Protein AF-A0A6N6S629-F1 (afdb_monomer_lite)

Radius of gyration: 24.25 Å; chains: 1; bounding box: 55×35×72 Å

pLDDT: mean 86.4, std 14.35, range [42.16, 98.75]

Structure (mmCIF, N/CA/C/O backbone):
data_AF-A0A6N6S629-F1
#
_entry.id   AF-A0A6N6S629-F1
#
loop_
_atom_site.group_PDB
_atom_site.id
_atom_site.type_symbol
_atom_site.label_atom_id
_atom_site.label_alt_id
_atom_site.label_comp_id
_atom_site.label_asym_id
_atom_site.label_entity_id
_atom_site.label_seq_id
_atom_site.pdbx_PDB_ins_code
_atom_site.Cartn_x
_atom_site.Cartn_y
_atom_site.Cartn_z
_atom_site.occupancy
_atom_site.B_iso_or_equiv
_atom_site.auth_seq_id
_atom_site.auth_comp_id
_atom_site.auth_asym_id
_atom_site.auth_atom_id
_atom_site.pdbx_PDB_model_num
ATOM 1 N N . MET A 1 1 ? -26.859 4.865 39.246 1.00 55.09 1 MET A N 1
ATOM 2 C CA . MET A 1 1 ? -26.631 5.675 38.035 1.00 55.09 1 MET A CA 1
ATOM 3 C C . MET A 1 1 ? -26.761 4.757 36.838 1.00 55.09 1 MET A C 1
ATOM 5 O O . MET A 1 1 ? -26.328 3.612 36.928 1.00 55.09 1 MET A O 1
ATOM 9 N N . GLU A 1 2 ? -27.457 5.198 35.796 1.00 62.69 2 GLU A N 1
ATOM 10 C CA . GLU A 1 2 ? -27.687 4.387 34.601 1.00 62.69 2 GLU A CA 1
ATOM 11 C C . GLU A 1 2 ? -26.368 4.218 33.838 1.00 62.69 2 GLU A C 1
ATOM 13 O O . GLU A 1 2 ? -25.647 5.187 33.614 1.00 62.69 2 GLU A O 1
ATOM 18 N N . ARG A 1 3 ? -26.004 2.971 33.530 1.00 76.62 3 ARG A N 1
ATOM 19 C CA . ARG A 1 3 ? -24.720 2.635 32.907 1.00 76.62 3 ARG A CA 1
ATOM 20 C C . ARG A 1 3 ? -24.871 2.688 31.391 1.00 76.62 3 ARG A C 1
ATOM 22 O O . ARG A 1 3 ? -25.798 2.068 30.869 1.00 76.62 3 ARG A O 1
ATOM 29 N N . ILE A 1 4 ? -23.957 3.368 30.696 1.00 81.06 4 ILE A N 1
ATOM 30 C CA . ILE A 1 4 ? -23.951 3.400 29.225 1.00 81.06 4 ILE A CA 1
ATOM 31 C C . ILE A 1 4 ? -23.753 1.982 28.680 1.00 81.06 4 ILE A C 1
ATOM 33 O O . ILE A 1 4 ? -22.867 1.244 29.123 1.00 81.06 4 ILE A O 1
ATOM 37 N N . ARG A 1 5 ? -24.563 1.613 27.687 1.00 82.62 5 ARG A N 1
ATOM 38 C CA . ARG A 1 5 ? -24.478 0.348 26.954 1.00 82.62 5 ARG A CA 1
ATOM 39 C C . ARG A 1 5 ? -24.106 0.588 25.488 1.00 82.62 5 ARG A C 1
ATOM 41 O O . ARG A 1 5 ? -24.155 1.709 24.987 1.00 82.62 5 ARG A O 1
ATOM 48 N N . GLN A 1 6 ? -23.681 -0.467 24.793 1.00 80.94 6 GLN A N 1
ATOM 49 C CA . GLN A 1 6 ? -23.179 -0.380 23.410 1.00 80.94 6 GLN A CA 1
ATOM 50 C C . GLN A 1 6 ? -24.270 -0.042 22.384 1.00 80.94 6 GLN A C 1
ATOM 52 O O . GLN A 1 6 ? -23.965 0.434 21.283 1.00 80.94 6 GLN A O 1
ATOM 57 N N . GLU A 1 7 ? -25.516 -0.328 22.746 1.00 83.25 7 GLU A N 1
ATOM 58 C CA . GLU A 1 7 ? -26.737 -0.088 21.990 1.00 83.25 7 GLU A CA 1
ATOM 59 C C . GLU A 1 7 ? -27.286 1.335 22.141 1.00 83.25 7 GLU A C 1
ATOM 61 O O . GLU A 1 7 ? -28.003 1.780 21.245 1.00 83.25 7 GLU A O 1
ATOM 66 N N . ASN A 1 8 ? -26.923 2.061 23.210 1.00 85.31 8 ASN A N 1
ATOM 67 C CA . ASN A 1 8 ? -27.345 3.451 23.380 1.00 85.31 8 ASN A CA 1
ATOM 68 C C . ASN A 1 8 ? -26.840 4.293 22.209 1.00 85.31 8 ASN A C 1
ATOM 70 O O . ASN A 1 8 ? -25.704 4.122 21.744 1.00 85.31 8 ASN A O 1
ATOM 74 N N . THR A 1 9 ? -27.683 5.195 21.712 1.00 85.75 9 THR A N 1
ATOM 75 C CA . THR A 1 9 ? -27.299 6.028 20.571 1.00 85.75 9 THR A CA 1
ATOM 76 C C . THR A 1 9 ? -26.445 7.201 21.028 1.00 85.75 9 THR A C 1
ATOM 78 O O . THR A 1 9 ? -26.562 7.686 22.152 1.00 85.75 9 THR A O 1
ATOM 81 N N . VAL A 1 10 ? -25.566 7.688 20.147 1.00 83.31 10 VAL A N 1
ATOM 82 C CA . VAL A 1 10 ? -24.767 8.895 20.436 1.00 83.31 10 VAL A CA 1
ATOM 83 C C . VAL A 1 10 ? -25.683 10.077 20.771 1.00 83.31 10 VAL A C 1
ATOM 85 O O . VAL A 1 10 ? -25.377 10.863 21.665 1.00 83.31 10 VAL A O 1
ATOM 88 N N . LYS A 1 11 ? -26.834 10.163 20.091 1.00 84.19 11 LYS A N 1
ATOM 89 C CA . LYS A 1 11 ? -27.879 11.145 20.376 1.00 84.19 11 LYS A CA 1
ATOM 90 C C . LYS A 1 11 ? -28.401 11.044 21.811 1.00 84.19 11 LYS A C 1
ATOM 92 O O . LYS A 1 11 ? -28.315 12.023 22.545 1.00 84.19 11 LYS A O 1
ATOM 97 N N . GLU A 1 12 ? -28.866 9.863 22.207 1.00 85.38 12 GLU A N 1
ATOM 98 C CA . GLU A 1 12 ? -29.410 9.598 23.543 1.00 85.38 12 GLU A CA 1
ATOM 99 C C . GLU A 1 12 ? -28.389 9.902 24.651 1.00 85.38 12 GLU A C 1
ATOM 101 O O . GLU A 1 12 ? -28.714 10.539 25.650 1.00 85.38 12 GLU A O 1
ATOM 106 N N . ILE A 1 13 ? -27.126 9.507 24.458 1.00 85.06 13 ILE A N 1
ATOM 107 C CA . ILE A 1 13 ? -26.062 9.735 25.445 1.00 85.06 13 ILE A CA 1
ATOM 108 C C . ILE A 1 13 ? -25.798 11.231 25.643 1.00 85.06 13 ILE A C 1
ATOM 110 O O . ILE A 1 13 ? -25.659 11.671 26.780 1.00 85.06 13 ILE A O 1
ATOM 114 N N . ILE A 1 14 ? -25.737 12.023 24.569 1.00 83.38 14 ILE A N 1
ATOM 115 C CA . ILE A 1 14 ? -25.484 13.468 24.683 1.00 83.38 14 ILE A CA 1
ATOM 116 C C . ILE A 1 14 ? -26.704 14.203 25.255 1.00 83.38 14 ILE A C 1
ATOM 118 O O . ILE A 1 14 ? -26.526 15.161 26.007 1.00 83.38 14 ILE A O 1
ATOM 122 N N . GLU A 1 15 ? -27.925 13.778 24.920 1.00 84.75 15 GLU A N 1
ATOM 123 C CA . GLU A 1 15 ? -29.157 14.353 25.480 1.00 84.75 15 GLU A CA 1
ATOM 124 C C . GLU A 1 15 ? -29.267 14.088 26.989 1.00 84.75 15 GLU A C 1
ATOM 126 O O . GLU A 1 15 ? -29.571 15.009 27.748 1.00 84.75 15 GLU A O 1
ATOM 131 N N . ASN A 1 16 ? -28.940 12.871 27.435 1.00 85.25 16 ASN A N 1
ATOM 132 C CA . ASN A 1 16 ? -28.976 12.490 28.850 1.00 85.25 16 ASN A CA 1
ATOM 133 C C . ASN A 1 16 ? -27.762 13.006 29.643 1.00 85.25 16 ASN A C 1
ATOM 135 O O . ASN A 1 16 ? -27.882 13.327 30.825 1.00 85.25 16 ASN A O 1
ATOM 139 N N . PHE A 1 17 ? -26.594 13.111 29.002 1.00 84.62 17 PHE A N 1
ATOM 140 C CA . PHE A 1 17 ? -25.336 13.529 29.625 1.00 84.62 17 PHE A CA 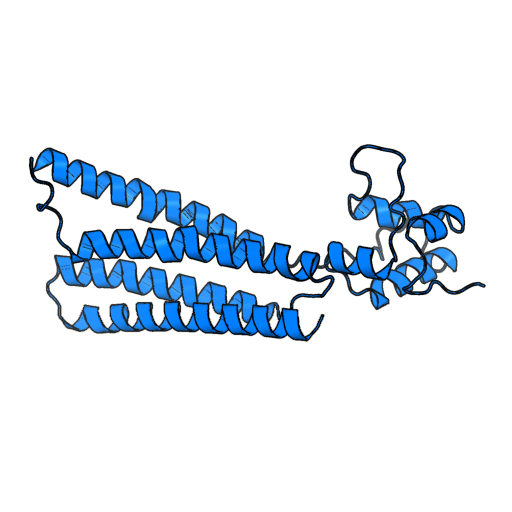1
ATOM 141 C C . PHE A 1 17 ? -24.595 14.562 28.754 1.00 84.62 17 PHE A C 1
ATOM 143 O O . PHE A 1 17 ? -23.618 14.216 28.078 1.00 84.62 17 PHE A O 1
ATOM 150 N N . PRO A 1 18 ? -24.977 15.855 28.804 1.00 82.12 18 PRO A N 1
ATOM 151 C CA . PRO A 1 18 ? -24.406 16.901 27.944 1.00 82.12 18 PRO A CA 1
ATOM 152 C C . PRO A 1 18 ? -22.881 17.059 28.040 1.00 82.12 18 PRO A C 1
ATOM 154 O O . PRO A 1 18 ? -22.239 17.448 27.065 1.00 82.12 18 PRO A O 1
ATOM 157 N N . VAL A 1 19 ? -22.283 16.704 29.185 1.00 79.94 19 VAL A N 1
ATOM 158 C CA . VAL A 1 19 ? -20.824 16.728 29.411 1.00 79.94 19 VAL A CA 1
ATOM 159 C C . VAL A 1 19 ? -20.055 15.823 28.437 1.00 79.94 19 VAL A C 1
ATOM 161 O O . VAL A 1 19 ? -18.908 16.103 28.094 1.00 79.94 19 VAL A O 1
ATOM 164 N N . THR A 1 20 ? -20.695 14.768 27.923 1.00 80.50 20 THR A N 1
ATOM 165 C CA . THR A 1 20 ? -20.075 13.812 26.994 1.00 80.50 20 THR A CA 1
ATOM 166 C C . THR A 1 20 ? -19.866 14.382 25.587 1.00 80.50 20 THR A C 1
ATOM 168 O O . THR A 1 20 ? -19.036 13.862 24.838 1.00 80.50 20 THR A O 1
ATOM 171 N N . ARG A 1 21 ? -20.548 15.483 25.223 1.00 77.94 21 ARG A N 1
ATOM 172 C CA . ARG A 1 21 ? -20.466 16.105 23.886 1.00 77.94 21 ARG A CA 1
ATOM 173 C C . ARG A 1 21 ? -19.026 16.413 23.459 1.00 77.94 21 ARG A C 1
ATOM 175 O O . ARG A 1 21 ? -18.678 16.179 22.306 1.00 77.94 21 ARG A O 1
ATOM 182 N N . ARG A 1 22 ? -18.168 16.866 24.378 1.00 74.00 22 ARG A N 1
ATOM 183 C CA . ARG A 1 22 ? -16.771 17.233 24.077 1.00 74.00 22 ARG A CA 1
ATOM 184 C C . ARG A 1 22 ? -15.924 16.044 23.595 1.00 74.00 22 ARG A C 1
ATOM 186 O O . ARG A 1 22 ? -15.064 16.205 22.726 1.00 74.00 22 ARG A O 1
ATOM 193 N N . ILE A 1 23 ? -16.178 14.839 24.117 1.00 75.12 23 ILE A N 1
ATOM 194 C CA . ILE A 1 23 ? -15.518 13.615 23.631 1.00 75.12 23 ILE A CA 1
ATOM 195 C C . ILE A 1 23 ? -15.870 13.399 22.161 1.00 75.12 23 ILE A C 1
ATOM 197 O O . ILE A 1 23 ? -14.996 13.194 21.326 1.00 75.12 23 ILE A O 1
ATOM 201 N N . PHE A 1 24 ? -17.157 13.490 21.848 1.00 75.81 24 PHE A N 1
ATOM 202 C CA . PHE A 1 24 ? -17.693 13.305 20.509 1.00 75.81 24 PHE A CA 1
ATOM 203 C C . PHE A 1 24 ? -17.178 14.376 19.524 1.00 75.81 24 PHE A C 1
ATOM 205 O O . PHE A 1 24 ? -16.788 14.048 18.405 1.00 75.81 24 PHE A O 1
ATOM 212 N N . GLU A 1 25 ? -17.050 15.635 19.947 1.00 72.94 25 GLU A N 1
ATOM 213 C CA . GLU A 1 25 ? -16.433 16.710 19.149 1.00 72.94 25 GLU A CA 1
ATOM 214 C C . GLU A 1 25 ? -14.963 16.431 18.801 1.00 72.94 25 GLU A C 1
ATOM 216 O O . GLU A 1 25 ? -14.539 16.690 17.673 1.00 72.94 25 GLU A O 1
ATOM 221 N N . THR A 1 26 ? -14.203 15.822 19.718 1.00 68.50 26 THR A N 1
ATOM 222 C CA . THR A 1 26 ? -12.790 15.457 19.488 1.00 68.50 26 THR A CA 1
ATOM 223 C C . THR A 1 26 ? -12.625 14.467 18.329 1.00 68.50 26 THR A C 1
ATOM 225 O O . THR A 1 26 ? -11.597 14.456 17.654 1.00 68.50 26 THR A O 1
ATOM 228 N N . TYR A 1 27 ? -13.650 13.660 18.048 1.00 65.44 27 TYR A N 1
ATOM 229 C CA . TYR A 1 27 ? -13.650 12.707 16.938 1.00 65.44 27 TYR A CA 1
ATOM 230 C C . TYR A 1 27 ? -14.155 13.295 15.609 1.00 65.44 27 TYR A C 1
ATOM 232 O O . TYR A 1 27 ? -14.247 12.562 14.625 1.00 65.44 27 TYR A O 1
ATOM 240 N N . GLY A 1 28 ? -14.462 14.598 15.547 1.00 59.34 28 GLY A N 1
ATOM 241 C CA . GLY A 1 28 ? -14.842 15.282 14.304 1.00 59.34 28 GLY A CA 1
ATOM 242 C C . GLY A 1 28 ? -16.255 14.959 13.805 1.00 59.34 28 GLY A C 1
ATOM 243 O O . GLY A 1 28 ? -16.529 15.072 12.615 1.00 59.34 28 GLY A O 1
ATOM 244 N N . ILE A 1 29 ? -17.153 14.548 14.705 1.00 55.19 29 ILE A N 1
ATOM 245 C CA . ILE A 1 29 ? -18.521 14.090 14.383 1.00 55.19 29 ILE A CA 1
ATOM 246 C C . ILE A 1 29 ? -19.401 15.214 13.853 1.00 55.19 29 ILE A C 1
ATOM 248 O O . ILE A 1 29 ? -20.349 14.976 13.106 1.00 55.19 29 ILE A O 1
ATOM 252 N N . MET A 1 30 ? -19.098 16.455 14.224 1.00 51.78 30 MET A N 1
ATOM 253 C CA . MET A 1 30 ? -19.847 17.604 13.746 1.00 51.78 30 MET A CA 1
ATOM 254 C C . MET A 1 30 ? -19.340 17.986 12.357 1.00 51.78 30 MET A C 1
ATOM 256 O O . MET A 1 30 ? -18.588 18.942 12.185 1.00 51.78 30 MET A O 1
ATOM 260 N N . CYS A 1 31 ? -19.783 17.244 11.342 1.00 46.41 31 CYS A N 1
ATOM 261 C CA . CYS A 1 31 ? -19.758 17.701 9.957 1.00 46.41 31 CYS A CA 1
ATOM 262 C C . CYS A 1 31 ? -20.736 18.883 9.795 1.00 46.41 31 CYS A C 1
ATOM 264 O O . CYS A 1 31 ? -21.799 18.748 9.200 1.00 46.41 31 CYS A O 1
ATOM 266 N N . GLY A 1 32 ? -20.399 20.039 10.373 1.00 42.16 32 GLY A N 1
ATOM 267 C CA . GLY A 1 32 ? -21.010 21.330 10.051 1.00 42.16 32 GLY A CA 1
ATOM 268 C C . GLY A 1 32 ? -22.485 21.533 10.425 1.00 42.16 32 GLY A C 1
ATOM 269 O O . GLY A 1 32 ? -23.116 22.407 9.838 1.00 42.16 32 GLY A O 1
ATOM 270 N N . GLY A 1 33 ? -23.054 20.788 11.381 1.00 51.84 33 GLY A N 1
ATOM 271 C CA . GLY A 1 33 ? -24.436 21.010 11.828 1.00 51.84 33 GLY A CA 1
ATOM 272 C C . GLY A 1 33 ? -24.775 20.383 13.183 1.00 51.84 33 GLY A C 1
ATOM 273 O O . GLY A 1 33 ? -24.136 19.428 13.612 1.00 51.84 33 GLY A O 1
ATOM 274 N N . ASN A 1 34 ? -25.819 20.897 13.844 1.00 58.06 34 ASN A N 1
ATOM 275 C CA . ASN A 1 34 ? -26.347 20.428 15.142 1.00 58.06 34 ASN A CA 1
ATOM 276 C C . ASN A 1 34 ? -27.019 19.034 15.095 1.00 58.06 34 ASN A C 1
ATOM 278 O O . ASN A 1 34 ? -27.757 18.670 16.010 1.00 58.06 34 ASN A O 1
ATOM 282 N N . ILE A 1 35 ? -26.822 18.261 14.025 1.00 62.31 35 ILE A N 1
ATOM 283 C CA . ILE A 1 35 ? -27.476 16.965 13.832 1.00 62.31 35 ILE A CA 1
ATOM 284 C C . ILE A 1 35 ? -26.619 15.892 14.504 1.00 62.31 35 ILE A C 1
ATOM 286 O O . ILE A 1 35 ? -25.553 15.534 14.007 1.00 62.31 35 ILE A O 1
ATOM 290 N N . LEU A 1 36 ? -27.089 15.380 15.641 1.00 67.06 36 LEU A N 1
ATOM 291 C CA . LEU A 1 36 ? -26.451 14.255 16.321 1.00 67.06 36 LEU A CA 1
ATOM 292 C C . LEU A 1 36 ? -26.768 12.938 15.596 1.00 67.06 36 LEU A C 1
ATOM 294 O O . LEU A 1 36 ? -27.931 12.704 15.254 1.00 67.06 36 LEU A O 1
ATOM 298 N N . PRO A 1 37 ? -25.773 12.058 15.382 1.00 71.94 37 PRO A N 1
ATOM 299 C CA . PRO A 1 37 ? -26.009 10.776 14.741 1.00 71.94 37 PRO A CA 1
ATOM 300 C C . PRO A 1 37 ? -26.882 9.878 15.624 1.00 71.94 37 PRO A C 1
ATOM 302 O O . PRO A 1 37 ? -26.509 9.516 16.740 1.00 71.94 37 PRO A O 1
ATOM 305 N N . ASP A 1 38 ? -28.027 9.461 15.086 1.00 80.38 38 ASP A N 1
ATOM 306 C CA . ASP A 1 38 ? -28.905 8.465 15.706 1.00 80.38 38 ASP A CA 1
ATOM 307 C C . ASP A 1 38 ? -28.421 7.045 15.372 1.00 80.38 38 ASP A C 1
ATOM 309 O O . ASP A 1 38 ? -29.042 6.274 14.636 1.00 80.38 38 ASP A O 1
ATOM 313 N N . LYS A 1 39 ? -27.194 6.746 15.806 1.00 81.88 39 LYS A N 1
ATOM 314 C CA . LYS A 1 39 ? -26.532 5.456 15.604 1.00 81.88 39 LYS A CA 1
ATOM 315 C C . LYS A 1 39 ? -26.020 4.915 16.938 1.00 81.88 39 LYS A C 1
ATOM 317 O O . LYS A 1 39 ? -25.611 5.719 17.781 1.00 81.88 39 LYS A O 1
ATOM 322 N N . PRO A 1 40 ? -25.995 3.579 17.118 1.00 85.12 40 PRO A N 1
ATOM 323 C CA . PRO A 1 40 ? -25.445 2.961 18.319 1.00 85.12 40 PRO A CA 1
ATOM 324 C C . PRO A 1 40 ? -24.001 3.391 18.579 1.00 85.12 40 PRO A C 1
ATOM 326 O O . PRO A 1 40 ? -23.204 3.528 17.644 1.00 85.12 40 PRO A O 1
ATOM 329 N N . LEU A 1 41 ? -23.636 3.529 19.851 1.00 83.88 41 LEU A N 1
ATOM 330 C CA . LEU A 1 41 ? -22.285 3.894 20.270 1.00 83.88 41 LEU A CA 1
ATOM 331 C C . LEU A 1 41 ? -21.223 2.910 19.755 1.00 83.88 41 LEU A C 1
ATOM 333 O O . LEU A 1 41 ? -20.116 3.307 19.400 1.00 83.88 41 LEU A O 1
ATOM 337 N N . SER A 1 42 ? -21.562 1.624 19.660 1.00 80.00 42 SER A N 1
ATOM 338 C CA . SER A 1 42 ? -20.685 0.606 19.069 1.00 80.00 42 SER A CA 1
ATOM 339 C C . SER A 1 42 ? -20.370 0.864 17.592 1.00 80.00 42 SER A C 1
ATOM 341 O O . SER A 1 42 ? -19.219 0.714 17.184 1.00 80.00 42 SER A O 1
ATOM 343 N N . PHE A 1 43 ? -21.361 1.288 16.803 1.00 79.31 43 PHE A N 1
ATOM 344 C CA . PHE A 1 43 ? -21.170 1.676 15.402 1.00 79.31 43 PHE A CA 1
ATOM 345 C C . PHE A 1 43 ? -20.261 2.901 15.303 1.00 79.31 43 PHE A C 1
ATOM 347 O O . PHE A 1 43 ? -19.327 2.933 14.503 1.00 79.31 43 PHE A O 1
ATOM 354 N N . PHE A 1 44 ? -20.501 3.884 16.171 1.00 79.56 44 PHE A N 1
ATOM 355 C CA . PHE A 1 44 ? -19.676 5.076 16.273 1.00 79.56 44 PHE A CA 1
ATOM 356 C C . PHE A 1 44 ? -18.208 4.735 16.585 1.00 79.56 44 PHE A C 1
ATOM 358 O O . PHE A 1 44 ? -17.303 5.110 15.839 1.00 79.56 44 PHE A O 1
ATOM 365 N N . ALA A 1 45 ? -17.969 3.954 17.639 1.00 77.75 45 ALA A N 1
ATOM 366 C CA . ALA A 1 45 ? -16.630 3.543 18.047 1.00 77.75 45 ALA A CA 1
ATOM 367 C C . ALA A 1 45 ? -15.885 2.833 16.906 1.00 77.75 45 ALA A C 1
ATOM 369 O O . ALA A 1 45 ? -14.756 3.195 16.581 1.00 77.75 45 ALA A O 1
ATOM 370 N N . LYS A 1 46 ? -16.546 1.888 16.228 1.00 74.75 46 LYS A N 1
ATOM 371 C CA . LYS A 1 46 ? -15.970 1.142 15.101 1.00 74.75 46 LYS A CA 1
ATOM 372 C C . LYS A 1 46 ? -15.664 2.031 13.893 1.00 74.75 46 LYS A C 1
ATOM 374 O O . LYS A 1 46 ? -14.586 1.919 13.315 1.00 74.75 46 LYS A O 1
ATOM 379 N N . MET A 1 47 ? -16.553 2.962 13.536 1.00 72.38 47 MET A N 1
ATOM 380 C CA . MET A 1 47 ? -16.332 3.909 12.431 1.00 72.38 47 MET A CA 1
ATOM 381 C C . MET A 1 47 ? -15.079 4.773 12.646 1.00 72.38 47 MET A C 1
ATOM 383 O O . MET A 1 47 ? -14.355 5.077 11.690 1.00 72.38 47 MET A O 1
ATOM 387 N N . HIS A 1 48 ? -14.805 5.122 13.903 1.00 73.12 48 HIS A N 1
ATOM 388 C CA . HIS A 1 48 ? -13.627 5.883 14.313 1.00 73.12 48 HIS A CA 1
ATOM 389 C C . HIS A 1 48 ? -12.434 5.000 14.725 1.00 73.12 48 HIS A C 1
ATOM 391 O O . HIS A 1 48 ? -11.411 5.530 15.153 1.00 73.12 48 HIS A O 1
ATOM 397 N N . ASN A 1 49 ? -12.530 3.678 14.530 1.00 67.00 49 ASN A N 1
ATOM 398 C CA . ASN A 1 49 ? -11.503 2.684 14.855 1.00 67.00 49 ASN A CA 1
ATOM 399 C C . ASN A 1 49 ? -11.076 2.721 16.339 1.00 67.00 49 ASN A C 1
ATOM 401 O O . ASN A 1 49 ? -9.894 2.706 16.681 1.00 67.00 49 ASN A O 1
ATOM 405 N N . ILE A 1 50 ? -12.059 2.796 17.235 1.00 73.56 50 ILE A N 1
ATOM 406 C CA . ILE A 1 50 ? -11.897 2.826 18.691 1.00 73.56 50 ILE A CA 1
ATOM 407 C C . ILE A 1 50 ? -12.554 1.580 19.278 1.00 73.56 50 ILE A C 1
ATOM 409 O O . ILE A 1 50 ? -13.633 1.169 18.850 1.00 73.56 50 ILE A O 1
ATOM 413 N N . SER A 1 51 ? -11.936 0.996 20.305 1.00 76.81 51 SER A N 1
ATOM 414 C CA . SER A 1 51 ? -12.564 -0.078 21.078 1.00 76.81 51 SER A CA 1
ATOM 415 C C . SER A 1 51 ? -13.868 0.418 21.727 1.00 76.81 51 SER A C 1
ATOM 417 O O . SER A 1 51 ? -13.806 1.333 22.556 1.00 76.81 51 SER A O 1
ATOM 419 N N . PRO A 1 52 ? -15.035 -0.195 21.431 1.00 77.50 52 PRO A N 1
ATOM 420 C CA . PRO A 1 52 ? -16.309 0.204 22.031 1.00 77.50 52 PRO A CA 1
ATOM 421 C C . PRO A 1 52 ? -16.286 0.153 23.561 1.00 77.50 52 PRO A C 1
ATOM 423 O O . PRO A 1 52 ? -16.846 1.018 24.223 1.00 77.50 52 PRO A O 1
ATOM 426 N N . VAL A 1 53 ? -15.590 -0.839 24.125 1.00 81.50 53 VAL A N 1
ATOM 427 C CA . VAL A 1 53 ? -15.462 -1.020 25.578 1.00 81.50 53 VAL A CA 1
ATOM 428 C C . VAL A 1 53 ? -14.697 0.140 26.206 1.00 81.50 53 VAL A C 1
ATOM 430 O O . VAL A 1 53 ? -15.118 0.670 27.229 1.00 81.50 53 VAL A O 1
ATOM 433 N N . LYS A 1 54 ? -13.598 0.562 25.573 1.00 78.50 54 LYS A N 1
ATOM 434 C CA . LYS A 1 54 ? -12.776 1.668 26.069 1.00 78.50 54 LYS A CA 1
ATOM 435 C C . LYS A 1 54 ? -13.519 3.002 25.979 1.00 78.50 54 LYS A C 1
ATOM 437 O O . LYS A 1 54 ? -13.470 3.784 26.916 1.00 78.50 54 LYS A O 1
ATOM 442 N N . LEU A 1 55 ? -14.251 3.227 24.883 1.00 80.38 55 LEU A N 1
ATOM 443 C CA . LEU A 1 55 ? -15.064 4.433 24.725 1.00 80.38 55 LEU A CA 1
ATOM 444 C C . LEU A 1 55 ? -16.157 4.527 25.800 1.00 80.38 55 LEU A C 1
ATOM 446 O O . LEU A 1 55 ? -16.376 5.600 26.351 1.00 80.38 55 LEU A O 1
ATOM 450 N N . ILE A 1 56 ? -16.819 3.411 26.118 1.00 84.69 56 ILE A N 1
ATOM 451 C CA . ILE A 1 56 ? -17.823 3.364 27.191 1.00 84.69 56 ILE A CA 1
ATOM 452 C C . ILE A 1 56 ? -17.192 3.662 28.551 1.00 84.69 56 ILE A C 1
ATOM 454 O O . ILE A 1 56 ? -17.768 4.419 29.325 1.00 84.69 56 ILE A O 1
ATOM 458 N N . ASP A 1 57 ? -16.021 3.092 28.840 1.00 82.25 57 ASP A N 1
ATOM 459 C CA . ASP A 1 57 ? -15.307 3.325 30.100 1.00 82.25 57 ASP A CA 1
ATOM 460 C C . ASP A 1 57 ? -14.924 4.804 30.280 1.00 82.25 57 ASP A C 1
ATOM 462 O O . ASP A 1 57 ? -15.160 5.380 31.341 1.00 82.25 57 ASP A O 1
ATOM 466 N N . ASP A 1 58 ? -14.420 5.450 29.224 1.00 78.50 58 ASP A N 1
ATOM 467 C CA . ASP A 1 58 ? -14.089 6.879 29.243 1.00 78.50 58 ASP A CA 1
ATOM 468 C C . ASP A 1 58 ? -15.337 7.758 29.443 1.00 78.50 58 ASP A C 1
ATOM 470 O O . ASP A 1 58 ? -15.318 8.698 30.240 1.00 78.50 58 ASP A O 1
ATOM 474 N N . LEU A 1 59 ? -16.444 7.439 28.758 1.00 82.19 59 LEU A N 1
ATOM 475 C CA . LEU A 1 59 ? -17.715 8.156 28.917 1.00 82.19 59 LEU A CA 1
ATOM 476 C C . LEU A 1 59 ? -18.283 7.994 30.332 1.00 82.19 59 LEU A C 1
ATOM 478 O O . LEU A 1 59 ? -18.762 8.965 30.915 1.00 82.19 59 LEU A O 1
ATOM 482 N N . GLN A 1 60 ? -18.199 6.791 30.903 1.00 85.62 60 GLN A N 1
ATOM 483 C CA . GLN A 1 60 ? -18.679 6.521 32.256 1.00 85.62 60 GLN A CA 1
ATOM 484 C C . GLN A 1 60 ? -17.855 7.281 33.303 1.00 85.62 60 GLN A C 1
ATOM 486 O O . GLN A 1 60 ? -18.428 7.906 34.188 1.00 85.62 60 GLN A O 1
ATOM 491 N N . LYS A 1 61 ? -16.523 7.315 33.166 1.00 81.69 61 LYS A N 1
ATOM 492 C CA . LYS A 1 61 ? -15.635 8.081 34.061 1.00 81.69 61 LYS A CA 1
ATOM 493 C C . LYS A 1 61 ? -15.934 9.581 34.071 1.00 81.69 61 LYS A C 1
ATOM 495 O O . LYS A 1 61 ? -15.796 10.217 35.115 1.00 81.69 61 LYS A O 1
ATOM 500 N N . LEU A 1 62 ? -16.338 10.137 32.927 1.00 79.56 62 LEU A N 1
ATOM 501 C CA . LEU A 1 62 ? -16.781 11.530 32.824 1.00 79.56 62 LEU A CA 1
ATOM 502 C C . LEU A 1 62 ? -18.125 11.768 33.506 1.00 79.56 62 LEU A C 1
ATOM 504 O O . LEU A 1 62 ? -18.286 12.775 34.188 1.00 79.56 62 LEU A O 1
ATOM 508 N N . ILE A 1 63 ? -19.081 10.852 33.337 1.00 83.00 63 ILE A N 1
ATOM 509 C CA . ILE A 1 63 ? -20.395 10.943 33.990 1.00 83.00 63 ILE A CA 1
ATOM 510 C C . ILE A 1 63 ? -20.257 10.836 35.509 1.00 83.00 63 ILE A C 1
ATOM 512 O O . ILE A 1 63 ? -20.891 11.595 36.238 1.00 83.00 63 ILE A O 1
ATOM 516 N N . ASP A 1 64 ? -19.393 9.941 35.980 1.00 82.75 64 ASP A N 1
ATOM 517 C CA . ASP A 1 64 ? -19.160 9.704 37.404 1.00 82.75 64 ASP A CA 1
ATOM 518 C C . ASP A 1 64 ? -18.327 10.827 38.066 1.00 82.75 64 ASP A C 1
ATOM 520 O O . ASP A 1 64 ? -18.066 10.775 39.267 1.00 82.75 64 ASP A O 1
ATOM 524 N N . GLY A 1 65 ? -17.890 11.842 37.304 1.00 73.62 65 GLY A N 1
ATOM 525 C CA . GLY A 1 65 ? -17.106 12.978 37.807 1.00 73.62 65 GLY A CA 1
ATOM 526 C C . GLY A 1 65 ? -15.693 12.609 38.274 1.00 73.62 65 GLY A C 1
ATOM 527 O O . GLY A 1 65 ? -15.043 13.394 38.960 1.00 73.62 65 GLY A O 1
ATOM 528 N N . VAL A 1 66 ? -15.212 11.413 37.915 1.00 68.94 66 VAL A N 1
ATOM 529 C CA . VAL A 1 66 ? -13.877 10.899 38.274 1.00 68.94 66 VAL A CA 1
ATOM 530 C C . VAL A 1 66 ? -12.780 11.627 37.492 1.00 68.94 66 VAL A C 1
ATOM 532 O O . VAL A 1 66 ? -11.638 11.714 37.941 1.00 68.94 66 VAL A O 1
ATOM 535 N N . VAL A 1 67 ? -13.127 12.156 36.319 1.00 66.56 67 VAL A N 1
ATOM 536 C CA . VAL A 1 67 ? -12.245 12.931 35.445 1.00 66.56 67 VAL A CA 1
ATOM 537 C C . VAL A 1 67 ? -12.844 14.320 35.278 1.00 66.56 67 VAL A C 1
ATOM 539 O O . VAL A 1 67 ? -13.999 14.458 34.877 1.00 66.56 67 VAL A O 1
ATOM 542 N N . ASP A 1 68 ? -12.059 15.352 35.585 1.00 62.09 68 ASP A N 1
ATOM 543 C CA . ASP A 1 68 ? -12.508 16.733 35.451 1.00 62.09 68 ASP A CA 1
ATOM 544 C C . ASP A 1 68 ? -12.690 17.083 33.967 1.00 62.09 68 ASP A C 1
ATOM 546 O O . ASP A 1 68 ? -11.822 16.801 33.135 1.00 62.09 68 ASP A O 1
ATOM 550 N N . SER A 1 69 ? -13.801 17.745 33.649 1.00 56.69 69 SER A N 1
ATOM 551 C CA . SER A 1 69 ? -14.164 18.255 32.321 1.00 56.69 69 SER A CA 1
ATOM 552 C C . SER A 1 69 ? -13.096 19.141 31.659 1.00 56.69 69 SER A C 1
ATOM 554 O O . SER A 1 69 ? -13.129 19.318 30.440 1.00 56.69 69 SER A O 1
ATOM 556 N N . ASN A 1 70 ? -12.147 19.674 32.439 1.00 55.75 70 ASN A N 1
ATOM 557 C CA . ASN A 1 70 ? -11.011 20.481 31.976 1.00 55.75 70 ASN A CA 1
ATOM 558 C C . ASN A 1 70 ? -9.686 19.715 31.853 1.00 55.75 70 ASN A C 1
ATOM 560 O O . ASN A 1 70 ? -8.712 20.271 31.351 1.00 55.75 70 ASN A O 1
ATOM 564 N N . SER A 1 71 ? -9.621 18.464 32.307 1.00 55.41 71 SER A N 1
ATOM 565 C CA . SER A 1 71 ? -8.393 17.679 32.240 1.00 55.41 71 SER A CA 1
ATOM 566 C C . SER A 1 71 ? -8.233 17.045 30.854 1.00 55.41 71 SER A C 1
ATOM 568 O O . SER A 1 71 ? -9.008 16.182 30.448 1.00 55.41 71 SER A O 1
ATOM 570 N N . ASP A 1 72 ? -7.178 17.427 30.129 1.00 52.25 72 ASP A N 1
ATOM 571 C CA . ASP A 1 72 ? -6.760 16.827 28.845 1.00 52.25 72 ASP A CA 1
ATOM 572 C C . ASP A 1 72 ? -6.329 15.340 28.968 1.00 52.25 72 ASP A C 1
ATOM 574 O O . ASP A 1 72 ? -5.719 14.770 28.063 1.00 52.25 72 ASP A O 1
ATOM 578 N N . VAL A 1 73 ? -6.590 14.696 30.111 1.00 47.22 73 VAL A N 1
ATOM 579 C CA . VAL A 1 73 ? -5.821 13.543 30.600 1.00 47.22 73 VAL A CA 1
ATOM 580 C C . VAL A 1 73 ? -6.418 12.183 30.224 1.00 47.22 73 VAL A C 1
ATOM 582 O O . VAL A 1 73 ? -5.710 11.185 30.305 1.00 47.22 73 VAL A O 1
ATOM 585 N N . ALA A 1 74 ? -7.657 12.079 29.742 1.00 48.28 74 ALA A N 1
ATOM 586 C CA . ALA A 1 74 ? -8.231 10.750 29.476 1.00 48.28 74 ALA A CA 1
ATOM 587 C C . ALA A 1 74 ? -9.162 10.667 28.264 1.00 48.28 74 ALA A C 1
ATOM 589 O O . ALA A 1 74 ? -10.022 9.795 28.207 1.00 48.28 74 ALA A O 1
ATOM 590 N N . ILE A 1 75 ? -8.997 11.533 27.264 1.00 53.53 75 ILE A N 1
ATOM 591 C CA . ILE A 1 75 ? -9.678 11.301 25.989 1.00 53.53 75 ILE A CA 1
ATOM 592 C C . ILE A 1 75 ? -8.887 10.207 25.280 1.00 53.53 75 ILE A C 1
ATOM 594 O O . ILE A 1 75 ? -7.730 10.432 24.911 1.00 53.53 75 ILE A O 1
ATOM 598 N N . THR A 1 76 ? -9.466 9.013 25.104 1.00 49.81 76 THR A N 1
ATOM 599 C CA . THR A 1 76 ? -8.912 8.029 24.171 1.00 49.81 76 THR A CA 1
ATOM 600 C C . THR A 1 76 ? -8.698 8.728 22.837 1.00 49.81 76 THR A C 1
ATOM 602 O O . THR A 1 76 ? -9.634 8.960 22.081 1.00 49.81 76 THR A O 1
ATOM 605 N N . LYS A 1 77 ? -7.448 9.095 22.531 1.00 48.41 77 LYS A N 1
ATOM 606 C CA . LYS A 1 77 ? -7.111 9.475 21.167 1.00 48.41 77 LYS A CA 1
ATOM 607 C C . LYS A 1 77 ? -7.531 8.294 20.305 1.00 48.41 77 LYS A C 1
ATOM 609 O O . LYS A 1 77 ? -7.246 7.153 20.699 1.00 48.41 77 LYS A O 1
ATOM 614 N N . PRO A 1 78 ? -8.239 8.537 19.192 1.00 50.56 78 PRO A N 1
ATOM 615 C CA . PRO A 1 78 ? -8.588 7.449 18.307 1.00 50.56 78 PRO A CA 1
ATOM 616 C C . PRO A 1 78 ? -7.303 6.672 18.029 1.00 50.56 78 PRO A C 1
ATOM 618 O O . PRO A 1 78 ? -6.247 7.279 17.821 1.00 50.56 78 PRO A O 1
ATOM 621 N N . GLN A 1 79 ? -7.359 5.340 18.087 1.00 51.28 79 GLN A N 1
ATOM 622 C CA . GLN A 1 79 ? -6.309 4.539 17.471 1.00 51.28 79 GLN A CA 1
ATOM 623 C C . GLN A 1 79 ? -6.484 4.731 15.966 1.00 51.28 79 GLN A C 1
ATOM 625 O O . GLN A 1 79 ? -6.986 3.877 15.236 1.00 51.28 79 GLN A O 1
ATOM 630 N N . THR A 1 80 ? -6.103 5.915 15.491 1.00 51.97 80 THR A N 1
ATOM 631 C CA . THR A 1 80 ? -5.833 6.168 14.096 1.00 51.97 80 THR A CA 1
ATOM 632 C C . THR A 1 80 ? -4.576 5.385 13.795 1.00 51.97 80 THR A C 1
ATOM 634 O O . THR A 1 80 ? -3.451 5.875 13.775 1.00 51.97 80 THR A O 1
ATOM 637 N N . GLU A 1 81 ? -4.756 4.090 13.603 1.00 57.00 81 GLU A N 1
ATOM 638 C CA . GLU A 1 81 ? -3.772 3.296 12.920 1.00 57.00 81 GLU A CA 1
ATOM 639 C C . GLU A 1 81 ? -3.769 3.807 11.481 1.00 57.00 81 GLU A C 1
ATOM 641 O O . GLU A 1 81 ? -4.501 3.341 10.610 1.00 57.00 81 GLU A O 1
ATOM 646 N N . HIS A 1 82 ? -2.959 4.841 11.248 1.00 72.31 82 HIS A N 1
ATOM 647 C CA . HIS A 1 82 ? -2.743 5.507 9.967 1.00 72.31 82 HIS A CA 1
ATOM 648 C C . HIS A 1 82 ? -1.999 4.594 8.975 1.00 72.31 82 HIS A C 1
ATOM 650 O O . HIS A 1 82 ? -1.268 5.072 8.110 1.00 72.31 82 HIS A O 1
ATOM 656 N N . VAL A 1 83 ? -2.177 3.271 9.082 1.00 86.19 83 VAL A N 1
ATOM 657 C CA . VAL A 1 83 ? -1.598 2.267 8.189 1.00 86.19 83 VAL A CA 1
ATOM 658 C C . VAL A 1 83 ? -1.896 2.661 6.752 1.00 86.19 83 VAL A C 1
ATOM 660 O O . VAL A 1 83 ? -0.979 2.766 5.947 1.00 86.19 83 VAL A O 1
ATOM 663 N N . TYR A 1 84 ? -3.160 2.976 6.449 1.00 89.62 84 TYR A N 1
ATOM 664 C CA . TYR A 1 84 ? -3.579 3.366 5.105 1.00 89.62 84 TYR A CA 1
ATOM 665 C C . TYR A 1 84 ? -2.816 4.582 4.562 1.00 89.62 84 TYR A C 1
ATOM 667 O O . TYR A 1 84 ? -2.522 4.626 3.370 1.00 89.62 84 TYR A O 1
ATOM 675 N N . GLU A 1 85 ? -2.455 5.550 5.412 1.00 91.69 85 GLU A N 1
ATOM 676 C CA . GLU A 1 85 ? -1.716 6.732 4.969 1.00 91.69 85 GLU A CA 1
ATOM 677 C C . GLU A 1 85 ? -0.322 6.367 4.496 1.00 91.69 85 GLU A C 1
ATOM 679 O O . GLU A 1 85 ? 0.142 6.935 3.514 1.00 91.69 85 GLU A O 1
ATOM 684 N N . MET A 1 86 ? 0.339 5.428 5.176 1.00 94.12 86 MET A N 1
ATOM 685 C CA . MET A 1 86 ? 1.654 4.947 4.768 1.00 94.12 86 MET A CA 1
ATOM 686 C C . MET A 1 86 ? 1.576 4.335 3.364 1.00 94.12 86 MET A C 1
ATOM 688 O O . MET A 1 86 ? 2.346 4.714 2.487 1.00 94.12 86 MET A O 1
ATOM 692 N N . PHE A 1 87 ? 0.579 3.483 3.114 1.00 97.25 87 PHE A N 1
ATOM 693 C CA . PHE A 1 87 ? 0.322 2.914 1.789 1.00 97.25 87 PHE A CA 1
ATOM 694 C C . PHE A 1 87 ? 0.059 3.990 0.729 1.00 97.25 87 PHE A C 1
ATOM 696 O O . PHE A 1 87 ? 0.715 3.997 -0.308 1.00 97.25 87 PHE A O 1
ATOM 703 N N . VAL A 1 88 ? -0.866 4.920 0.987 1.00 97.06 88 VAL A N 1
ATOM 704 C CA . VAL A 1 88 ? -1.271 5.946 0.011 1.00 97.06 88 VAL A CA 1
ATOM 705 C C . VAL A 1 88 ? -0.145 6.946 -0.258 1.00 97.06 88 VAL A C 1
ATOM 707 O O . VAL A 1 88 ? 0.138 7.250 -1.414 1.00 97.06 88 VAL A O 1
ATOM 710 N N . LYS A 1 89 ? 0.543 7.434 0.782 1.00 97.50 89 LYS A N 1
ATOM 711 C CA . LYS A 1 89 ? 1.680 8.357 0.634 1.00 97.50 89 LYS A CA 1
ATOM 712 C C . LYS A 1 89 ? 2.804 7.696 -0.158 1.00 97.50 89 LYS A C 1
ATOM 714 O O . LYS A 1 89 ? 3.331 8.308 -1.082 1.00 97.50 89 LYS A O 1
ATOM 719 N N . THR A 1 90 ? 3.138 6.440 0.142 1.00 98.00 90 THR A N 1
ATOM 720 C CA . THR A 1 90 ? 4.158 5.715 -0.622 1.00 98.00 90 THR A CA 1
ATOM 721 C C . THR A 1 90 ? 3.706 5.413 -2.050 1.00 98.00 90 THR A C 1
ATOM 723 O O . THR A 1 90 ? 4.520 5.544 -2.959 1.00 98.00 90 THR A O 1
ATOM 726 N N . ALA A 1 91 ? 2.422 5.126 -2.284 1.00 98.44 91 ALA A N 1
ATOM 727 C CA . ALA A 1 91 ? 1.878 4.979 -3.633 1.00 98.44 91 ALA A CA 1
ATOM 728 C C . ALA A 1 91 ? 2.034 6.259 -4.465 1.00 98.44 91 ALA A C 1
ATOM 730 O O . ALA A 1 91 ? 2.430 6.198 -5.627 1.00 98.44 91 ALA A O 1
ATOM 731 N N . ILE A 1 92 ? 1.784 7.424 -3.858 1.00 98.38 92 ILE A N 1
ATOM 732 C CA . ILE A 1 92 ? 1.994 8.732 -4.495 1.00 98.38 92 ILE A CA 1
ATOM 733 C C . ILE A 1 92 ? 3.486 8.970 -4.778 1.00 98.38 92 ILE A C 1
ATOM 735 O O . ILE A 1 92 ? 3.856 9.444 -5.849 1.00 98.38 92 ILE A O 1
ATOM 739 N N . LEU A 1 93 ? 4.371 8.616 -3.846 1.00 98.44 93 LEU A N 1
ATOM 740 C CA . LEU A 1 93 ? 5.812 8.743 -4.075 1.00 98.44 93 LEU A CA 1
ATOM 741 C C . LEU A 1 93 ? 6.283 7.853 -5.232 1.00 98.44 93 LEU A C 1
ATOM 743 O O . LEU A 1 93 ? 7.040 8.315 -6.088 1.00 98.44 93 LEU A O 1
ATOM 747 N N . ILE A 1 94 ? 5.825 6.601 -5.296 1.00 98.31 94 ILE A N 1
ATOM 748 C CA . ILE A 1 94 ? 6.205 5.665 -6.360 1.00 98.31 94 ILE A CA 1
ATOM 749 C C . ILE A 1 94 ? 5.613 6.094 -7.707 1.00 98.31 94 ILE A C 1
ATOM 751 O O . ILE A 1 94 ? 6.354 6.150 -8.690 1.00 98.31 94 ILE A O 1
ATOM 755 N N . VAL A 1 95 ? 4.330 6.480 -7.762 1.00 98.38 95 VAL A N 1
ATOM 756 C CA . VAL A 1 95 ? 3.709 6.922 -9.022 1.00 98.38 95 VAL A CA 1
ATOM 757 C C . VAL A 1 95 ? 4.392 8.159 -9.581 1.00 98.38 95 VAL A C 1
ATOM 759 O O . VAL A 1 95 ? 4.562 8.242 -10.785 1.00 98.38 95 VAL A O 1
ATOM 762 N N . LEU A 1 96 ? 4.837 9.107 -8.755 1.00 98.31 96 LEU A N 1
ATOM 763 C CA . LEU A 1 96 ? 5.525 10.298 -9.260 1.00 98.31 96 LEU A CA 1
ATOM 764 C C . LEU A 1 96 ? 6.974 10.004 -9.679 1.00 98.31 96 LEU A C 1
ATOM 766 O O . LEU A 1 96 ? 7.467 10.608 -10.630 1.00 98.31 96 LEU A O 1
ATOM 770 N N . SER A 1 97 ? 7.643 9.063 -9.007 1.00 97.81 97 SER A N 1
ATOM 771 C CA . SER A 1 97 ? 9.039 8.697 -9.272 1.00 97.81 97 SER A CA 1
ATOM 772 C C . SER A 1 97 ? 9.172 7.608 -10.346 1.00 97.81 97 SER A C 1
ATOM 774 O O . SER A 1 97 ? 9.206 7.899 -11.542 1.00 97.81 97 SER A O 1
ATOM 776 N N . THR A 1 98 ? 9.261 6.339 -9.953 1.00 96.69 98 THR A N 1
ATOM 777 C CA . THR A 1 98 ? 9.486 5.212 -10.871 1.00 96.69 98 THR A CA 1
ATOM 778 C C . THR A 1 98 ? 8.262 4.873 -11.727 1.00 96.69 98 THR A C 1
ATOM 780 O O . THR A 1 98 ? 8.375 4.110 -12.687 1.00 96.69 98 THR A O 1
ATOM 783 N N . GLY A 1 99 ? 7.105 5.459 -11.422 1.00 95.62 99 GLY A N 1
ATOM 784 C CA . GLY A 1 99 ? 5.960 5.523 -12.317 1.00 95.62 99 GLY A CA 1
ATOM 785 C C . GLY A 1 99 ? 6.170 6.564 -13.421 1.00 95.62 99 GLY A C 1
ATOM 786 O O . GLY A 1 99 ? 6.707 6.263 -14.482 1.00 95.62 99 GLY A O 1
ATOM 787 N N . CYS A 1 100 ? 5.732 7.795 -13.188 1.00 97.25 100 CYS A N 1
ATOM 788 C CA . CYS A 1 100 ? 5.651 8.870 -14.168 1.00 97.25 100 CYS A CA 1
ATOM 789 C C . CYS A 1 100 ? 7.016 9.343 -14.660 1.00 97.25 100 CYS A C 1
ATOM 791 O O . CYS A 1 100 ? 7.212 9.401 -15.868 1.00 97.25 100 CYS A O 1
ATOM 793 N N . LEU A 1 101 ? 7.964 9.674 -13.775 1.00 97.94 101 LEU A N 1
ATOM 794 C CA . LEU A 1 101 ? 9.257 10.213 -14.211 1.00 97.94 101 LEU A CA 1
ATOM 795 C C . LEU A 1 101 ? 10.066 9.168 -14.988 1.00 97.94 101 LEU A C 1
ATOM 797 O O . LEU A 1 101 ? 10.567 9.450 -16.077 1.00 97.94 101 LEU A O 1
ATOM 801 N N . TYR A 1 102 ? 10.153 7.945 -14.463 1.00 97.50 102 TYR A N 1
ATOM 802 C CA . TYR A 1 102 ? 10.844 6.863 -15.162 1.00 97.50 102 TYR A CA 1
ATOM 803 C C . TYR A 1 102 ? 10.128 6.497 -16.472 1.00 97.50 102 TYR A C 1
ATOM 805 O O . TYR A 1 102 ? 10.772 6.456 -17.520 1.00 97.50 102 TYR A O 1
ATOM 813 N N . GLY A 1 103 ? 8.800 6.348 -16.463 1.00 97.44 103 GLY A N 1
ATOM 814 C CA . GLY A 1 103 ? 8.007 6.083 -17.668 1.00 97.44 103 GLY A CA 1
ATOM 815 C C . GLY A 1 103 ? 8.143 7.174 -18.734 1.00 97.44 103 GLY A C 1
ATOM 816 O O . GLY A 1 103 ? 8.358 6.873 -19.907 1.00 97.44 103 GLY A O 1
ATOM 817 N N . ALA A 1 104 ? 8.116 8.447 -18.334 1.00 98.25 104 ALA A N 1
ATOM 818 C CA . ALA A 1 104 ? 8.344 9.574 -19.233 1.00 98.25 104 ALA A CA 1
ATOM 819 C C . ALA A 1 104 ? 9.751 9.543 -19.842 1.00 98.25 104 ALA A C 1
ATOM 821 O O . ALA A 1 104 ? 9.901 9.842 -21.024 1.00 98.25 104 ALA A O 1
ATOM 822 N N . SER A 1 105 ? 10.774 9.135 -19.082 1.00 97.81 105 SER A N 1
ATOM 823 C CA . SER A 1 105 ? 12.130 8.992 -19.625 1.00 97.81 105 SER A CA 1
ATOM 824 C C . SER A 1 105 ? 12.234 7.864 -20.660 1.00 97.81 105 SER A C 1
ATOM 826 O O . SER A 1 105 ? 12.881 8.045 -21.691 1.00 97.81 105 SER A O 1
ATOM 828 N N . LEU A 1 106 ? 11.530 6.742 -20.452 1.00 97.44 106 LEU A N 1
ATOM 829 C CA . LEU A 1 106 ? 11.423 5.670 -21.446 1.00 97.44 106 LEU A CA 1
ATOM 830 C C . LEU A 1 106 ? 10.711 6.155 -22.718 1.00 97.44 106 LEU A C 1
ATOM 832 O O . LEU A 1 106 ? 11.195 5.904 -23.820 1.00 97.44 106 LEU A O 1
ATOM 836 N N . LEU A 1 107 ? 9.610 6.901 -22.585 1.00 97.44 107 LEU A N 1
ATOM 837 C CA . LEU A 1 107 ? 8.893 7.486 -23.726 1.00 97.44 107 LEU A CA 1
ATOM 838 C C . LEU A 1 107 ? 9.743 8.515 -24.482 1.00 97.44 107 LEU A C 1
ATOM 840 O O . LEU A 1 107 ? 9.789 8.495 -25.711 1.00 97.44 107 LEU A O 1
ATOM 844 N N . ALA A 1 108 ? 10.458 9.384 -23.767 1.00 98.19 108 ALA A N 1
ATOM 845 C CA . ALA A 1 108 ? 11.373 10.348 -24.369 1.00 98.19 108 ALA A CA 1
ATOM 846 C C . ALA A 1 108 ? 12.495 9.643 -25.144 1.00 98.19 108 ALA A C 1
ATOM 848 O O . ALA A 1 108 ? 12.846 10.063 -26.247 1.00 98.19 108 ALA A O 1
ATOM 849 N N . TYR A 1 109 ? 13.015 8.533 -24.610 1.00 97.75 109 TYR A N 1
ATOM 850 C CA . TYR A 1 109 ? 13.986 7.702 -25.315 1.00 97.75 109 TYR A CA 1
ATOM 851 C C . TYR A 1 109 ? 13.396 7.077 -26.586 1.00 97.75 109 TYR A C 1
ATOM 853 O O . TYR A 1 109 ? 14.029 7.139 -27.639 1.00 97.75 109 TYR A O 1
ATOM 861 N N . MET A 1 110 ? 12.169 6.546 -26.529 1.00 98.19 110 MET A N 1
ATOM 862 C CA . MET A 1 110 ? 11.475 6.030 -27.718 1.00 98.19 110 MET A CA 1
ATOM 863 C C . MET A 1 110 ? 11.311 7.094 -28.803 1.00 98.19 110 MET A C 1
ATOM 865 O O . MET A 1 110 ? 11.585 6.823 -29.975 1.00 98.19 110 MET A O 1
ATOM 869 N N . ALA A 1 111 ? 10.914 8.307 -28.410 1.00 98.00 111 ALA A N 1
ATOM 870 C CA . ALA A 1 111 ? 10.775 9.441 -29.315 1.00 98.00 111 ALA A CA 1
ATOM 871 C C . ALA A 1 111 ? 12.124 9.827 -29.9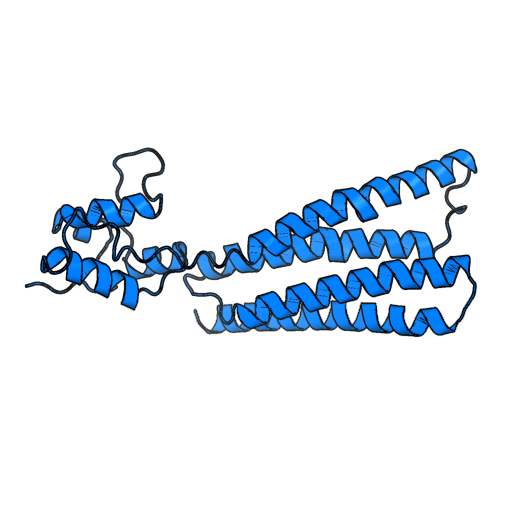40 1.00 98.00 111 ALA A C 1
ATOM 873 O O . ALA A 1 111 ? 12.228 9.943 -31.158 1.00 98.00 111 ALA A O 1
ATOM 874 N N . TYR A 1 112 ? 13.181 9.934 -29.129 1.00 98.19 112 TYR A N 1
ATOM 875 C CA . TYR A 1 112 ? 14.534 10.229 -29.607 1.00 98.19 112 TYR A CA 1
ATOM 876 C C . TYR A 1 112 ? 15.039 9.189 -30.620 1.00 98.19 112 TYR A C 1
ATOM 878 O O . TYR A 1 112 ? 15.659 9.532 -31.626 1.00 98.19 112 TYR A O 1
ATOM 886 N N . ARG A 1 113 ? 14.743 7.906 -30.388 1.00 97.75 113 ARG A N 1
ATOM 887 C CA . ARG A 1 113 ? 15.116 6.802 -31.285 1.00 97.75 113 ARG A CA 1
ATOM 888 C C . ARG A 1 113 ? 14.165 6.619 -32.470 1.00 97.75 113 ARG A C 1
ATOM 890 O O . ARG A 1 113 ? 14.433 5.744 -33.290 1.00 97.75 113 ARG A O 1
ATOM 897 N N . ASN A 1 114 ? 13.084 7.400 -32.561 1.00 97.12 114 ASN A N 1
ATOM 898 C CA . ASN A 1 114 ? 12.008 7.248 -33.547 1.00 97.12 114 ASN A CA 1
ATOM 899 C C . ASN A 1 114 ? 11.496 5.798 -33.658 1.00 97.12 114 ASN A C 1
ATOM 901 O O . ASN A 1 114 ? 11.233 5.291 -34.747 1.00 97.12 114 ASN A O 1
ATOM 905 N N . SER A 1 115 ? 11.399 5.093 -32.526 1.00 96.56 115 SER A N 1
ATOM 906 C CA . SER A 1 115 ? 10.985 3.690 -32.503 1.00 96.56 115 SER A CA 1
ATOM 907 C C . SER A 1 115 ? 10.353 3.310 -31.170 1.00 96.56 115 SER A C 1
ATOM 909 O O . SER A 1 115 ? 10.982 3.402 -30.112 1.00 96.56 115 SER A O 1
ATOM 911 N N . MET A 1 116 ? 9.126 2.790 -31.243 1.00 92.00 116 MET A N 1
ATOM 912 C CA . MET A 1 116 ? 8.370 2.282 -30.092 1.00 92.00 116 MET A CA 1
ATOM 913 C C . MET A 1 116 ? 8.973 1.005 -29.492 1.00 92.00 116 MET A C 1
ATOM 915 O O . MET A 1 116 ? 8.673 0.659 -28.357 1.00 92.00 116 MET A O 1
ATOM 919 N N . THR A 1 117 ? 9.837 0.301 -30.227 1.00 94.94 117 THR A N 1
ATOM 920 C CA . THR A 1 117 ? 10.476 -0.948 -29.779 1.00 94.94 117 THR A CA 1
ATOM 921 C C . THR A 1 117 ? 11.919 -0.737 -29.321 1.00 94.94 117 THR A C 1
ATOM 923 O O . THR A 1 117 ? 12.650 -1.700 -29.111 1.00 94.94 117 THR A O 1
ATOM 926 N N . SER A 1 118 ? 12.364 0.518 -29.210 1.00 95.25 118 SER A N 1
ATOM 927 C CA . SER A 1 118 ? 13.741 0.850 -28.823 1.00 95.25 118 SER A CA 1
ATOM 928 C C . SER A 1 118 ? 14.032 0.626 -27.336 1.00 95.25 118 SER A C 1
ATOM 930 O O . SER A 1 118 ? 15.188 0.437 -26.964 1.00 95.25 118 SER A O 1
ATOM 932 N N . VAL A 1 119 ? 13.002 0.618 -26.486 1.00 96.19 119 VAL A N 1
ATOM 933 C CA . VAL A 1 119 ? 13.117 0.266 -25.066 1.00 96.19 119 VAL A CA 1
ATOM 934 C C . VAL A 1 119 ? 12.977 -1.242 -24.917 1.00 96.19 119 VAL A C 1
ATOM 936 O O . VAL A 1 119 ? 12.079 -1.856 -25.492 1.00 96.19 119 VAL A O 1
ATOM 939 N N . SER A 1 120 ? 13.857 -1.845 -24.121 1.00 95.31 120 SER A N 1
ATOM 940 C CA . SER A 1 120 ? 13.804 -3.281 -23.878 1.00 95.31 120 SER A CA 1
ATOM 941 C C . SER A 1 120 ? 12.566 -3.675 -23.074 1.00 95.31 120 SER A C 1
ATOM 943 O O . SER A 1 120 ? 12.092 -2.937 -22.206 1.00 95.31 120 SER A O 1
ATOM 945 N N . TRP A 1 121 ? 12.087 -4.896 -23.311 1.00 94.94 121 TRP A N 1
ATOM 946 C CA . TRP A 1 121 ? 10.967 -5.460 -22.560 1.00 94.94 121 TRP A CA 1
ATOM 947 C C . TRP A 1 121 ? 11.211 -5.460 -21.045 1.00 94.94 121 TRP A C 1
ATOM 949 O O . TRP A 1 121 ? 10.292 -5.205 -20.280 1.00 94.94 121 TRP A O 1
ATOM 959 N N . ILE A 1 122 ? 12.456 -5.686 -20.610 1.00 95.00 122 ILE A N 1
ATOM 960 C CA . ILE A 1 122 ? 12.821 -5.713 -19.185 1.00 95.00 122 ILE A CA 1
ATOM 961 C C . ILE A 1 122 ? 12.586 -4.344 -18.538 1.00 95.00 122 ILE A C 1
ATOM 963 O O . ILE A 1 122 ? 12.023 -4.278 -17.450 1.00 95.00 122 ILE A O 1
ATOM 967 N N . LEU A 1 123 ? 12.986 -3.250 -19.193 1.00 96.25 123 LEU A N 1
ATOM 968 C CA . LEU A 1 123 ? 12.790 -1.902 -18.649 1.00 96.25 123 LEU A CA 1
ATOM 969 C C . LEU A 1 123 ? 11.316 -1.478 -18.692 1.00 96.25 123 LEU A C 1
ATOM 971 O O . LEU A 1 123 ? 10.829 -0.862 -17.745 1.00 96.25 123 LEU A O 1
ATOM 975 N N . LEU A 1 124 ? 10.592 -1.854 -19.752 1.00 96.25 124 LEU A N 1
ATOM 976 C CA . LEU A 1 124 ? 9.152 -1.607 -19.854 1.00 96.25 124 LEU A CA 1
ATOM 977 C C . LEU A 1 124 ? 8.373 -2.351 -18.759 1.00 96.25 124 LEU A C 1
ATOM 979 O O . LEU A 1 124 ? 7.527 -1.760 -18.094 1.00 96.25 124 LEU A O 1
ATOM 983 N N . GLU A 1 125 ? 8.687 -3.626 -18.536 1.00 95.88 125 GLU A N 1
ATOM 984 C CA . GLU A 1 125 ? 8.086 -4.433 -17.472 1.00 95.88 125 GLU A CA 1
ATOM 985 C C . GLU A 1 125 ? 8.472 -3.904 -16.088 1.00 95.88 125 GLU A C 1
ATOM 987 O O . GLU A 1 125 ? 7.616 -3.829 -15.217 1.00 95.88 125 GLU A O 1
ATOM 992 N N . THR A 1 126 ? 9.706 -3.427 -15.909 1.00 96.81 126 THR A N 1
ATOM 993 C CA . THR A 1 126 ? 10.151 -2.794 -14.659 1.00 96.81 126 THR A CA 1
ATOM 994 C C . THR A 1 126 ? 9.357 -1.523 -14.335 1.00 96.81 126 THR A C 1
ATOM 996 O O . THR A 1 126 ? 9.004 -1.298 -13.180 1.00 96.81 126 THR A O 1
ATOM 999 N N . HIS A 1 127 ? 9.037 -0.704 -15.340 1.00 97.75 127 HIS A N 1
ATOM 1000 C CA . HIS A 1 127 ? 8.114 0.425 -15.182 1.00 97.75 127 HIS A CA 1
ATOM 1001 C C . HIS A 1 127 ? 6.675 -0.037 -14.887 1.00 97.75 127 HIS A C 1
ATOM 1003 O O . HIS A 1 127 ? 5.988 0.539 -14.045 1.00 97.75 127 HIS A O 1
ATOM 1009 N N . GLY A 1 128 ? 6.208 -1.083 -15.573 1.00 97.62 128 GLY A N 1
ATOM 1010 C CA . GLY A 1 128 ? 4.885 -1.659 -15.336 1.00 97.62 128 GLY A CA 1
ATOM 1011 C C . GLY A 1 128 ? 4.725 -2.188 -13.908 1.00 97.62 128 GLY A C 1
ATOM 1012 O O . GLY A 1 128 ? 3.715 -1.916 -13.266 1.00 97.62 128 GLY A O 1
ATOM 1013 N N . ASP A 1 129 ? 5.741 -2.875 -13.385 1.00 97.62 129 ASP A N 1
ATOM 1014 C CA . ASP A 1 129 ? 5.807 -3.412 -12.020 1.00 97.62 129 ASP A CA 1
ATOM 1015 C C . ASP A 1 129 ? 5.603 -2.305 -10.974 1.00 97.62 129 ASP A C 1
ATOM 1017 O O . ASP A 1 129 ? 4.751 -2.425 -10.090 1.00 97.62 129 ASP A O 1
ATOM 1021 N N . THR A 1 130 ? 6.297 -1.170 -11.121 1.00 97.12 130 THR A N 1
ATOM 1022 C CA . THR A 1 130 ? 6.174 -0.038 -10.190 1.00 97.12 130 THR A CA 1
ATOM 1023 C C . THR A 1 130 ? 4.829 0.677 -10.295 1.00 97.12 130 THR A C 1
ATOM 1025 O O . THR A 1 130 ? 4.313 1.130 -9.275 1.00 97.12 130 THR A O 1
ATOM 1028 N N . GLN A 1 131 ? 4.213 0.742 -11.479 1.00 97.69 131 GLN A N 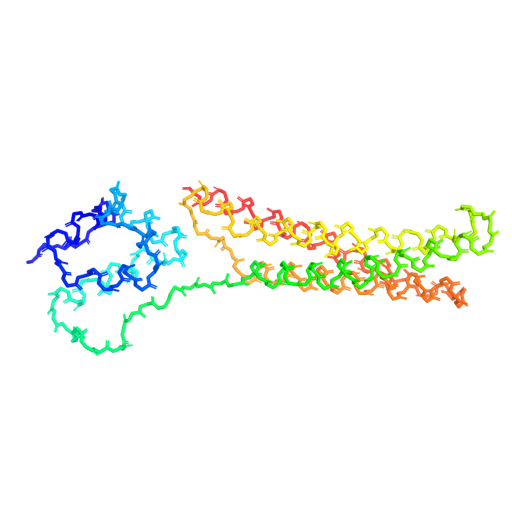1
ATOM 1029 C CA . GLN A 1 131 ? 2.856 1.277 -11.641 1.00 97.69 131 GLN A CA 1
ATOM 1030 C C . GLN A 1 131 ? 1.795 0.346 -11.039 1.00 97.69 131 GLN A C 1
ATOM 1032 O O . GLN A 1 131 ? 0.927 0.781 -10.282 1.00 97.69 131 GLN A O 1
ATOM 1037 N N . VAL A 1 132 ? 1.865 -0.950 -11.338 1.00 98.00 132 VAL A N 1
ATOM 1038 C CA . VAL A 1 132 ? 0.855 -1.917 -10.897 1.00 98.00 132 VAL A CA 1
ATOM 1039 C C . VAL A 1 132 ? 0.963 -2.167 -9.402 1.00 98.00 132 VAL A C 1
ATOM 1041 O O . VAL A 1 132 ? -0.017 -1.978 -8.690 1.00 98.00 132 VAL A O 1
ATOM 1044 N N . TYR A 1 133 ? 2.127 -2.565 -8.896 1.00 98.19 133 TYR A N 1
ATOM 1045 C CA . TYR A 1 133 ? 2.274 -2.919 -7.485 1.00 98.19 133 TYR A CA 1
ATOM 1046 C C . TYR A 1 133 ? 2.541 -1.698 -6.610 1.00 98.19 133 TYR A C 1
ATOM 1048 O O . TYR A 1 133 ? 1.996 -1.590 -5.512 1.00 98.19 133 TYR A O 1
ATOM 1056 N N . GLY A 1 134 ? 3.347 -0.760 -7.107 1.00 97.44 134 GLY A N 1
ATOM 1057 C CA . GLY A 1 134 ? 3.773 0.409 -6.350 1.00 97.44 134 GLY A CA 1
ATOM 1058 C C . GLY A 1 134 ? 2.791 1.572 -6.344 1.00 97.44 134 GLY A C 1
ATOM 1059 O O . GLY A 1 134 ? 2.719 2.261 -5.336 1.00 97.44 134 GLY A O 1
ATOM 1060 N N . TRP A 1 135 ? 1.993 1.780 -7.392 1.00 98.12 135 TRP A N 1
ATOM 1061 C CA . TRP A 1 135 ? 0.921 2.778 -7.366 1.00 98.12 135 TRP A CA 1
ATOM 1062 C C . TRP A 1 135 ? -0.434 2.135 -7.086 1.00 98.12 135 TRP A C 1
ATOM 1064 O O . TRP A 1 135 ? -0.956 2.270 -5.978 1.00 98.12 135 TRP A O 1
ATOM 1074 N N . VAL A 1 136 ? -0.995 1.416 -8.062 1.00 98.31 136 VAL A N 1
ATOM 1075 C CA . VAL A 1 136 ? -2.369 0.895 -7.981 1.00 98.31 136 VAL A CA 1
ATOM 1076 C C . VAL A 1 136 ? -2.518 -0.078 -6.809 1.00 98.31 136 VAL A C 1
ATOM 1078 O O . VAL A 1 136 ? -3.443 0.051 -6.011 1.00 98.31 136 VAL A O 1
ATOM 1081 N N . GLY A 1 137 ? -1.579 -1.011 -6.663 1.00 98.31 137 GLY A N 1
ATOM 1082 C CA . GLY A 1 137 ? -1.573 -2.039 -5.628 1.00 98.31 137 GLY A CA 1
ATOM 1083 C C . GLY A 1 137 ? -1.516 -1.447 -4.225 1.00 98.31 137 GLY A C 1
ATOM 1084 O O . GLY A 1 137 ? -2.424 -1.685 -3.428 1.00 98.31 137 GLY A O 1
ATOM 1085 N N . LEU A 1 138 ? -0.504 -0.623 -3.930 1.00 98.44 138 LEU A N 1
ATOM 1086 C CA . LEU A 1 138 ? -0.409 0.060 -2.635 1.00 98.44 138 LEU A CA 1
ATOM 1087 C C . LEU A 1 138 ? -1.635 0.936 -2.351 1.00 98.44 138 LEU A C 1
ATOM 1089 O O . LEU A 1 138 ? -2.138 0.917 -1.228 1.00 98.44 138 LEU A O 1
ATOM 1093 N N . PHE A 1 139 ? -2.153 1.661 -3.347 1.00 98.12 139 PHE A N 1
ATOM 1094 C CA . PHE A 1 139 ? -3.336 2.502 -3.167 1.00 98.12 139 PHE A CA 1
ATOM 1095 C C . PHE A 1 139 ? -4.573 1.670 -2.800 1.00 98.12 139 PHE A C 1
ATOM 1097 O O . PHE A 1 139 ? -5.244 1.970 -1.811 1.00 98.12 139 PHE A O 1
ATOM 1104 N N . ILE A 1 140 ? -4.840 0.585 -3.536 1.00 98.25 140 ILE A N 1
ATOM 1105 C CA . ILE A 1 140 ? -5.949 -0.338 -3.255 1.00 98.25 140 ILE A CA 1
ATOM 1106 C C . ILE A 1 140 ? -5.791 -0.961 -1.870 1.00 98.25 140 ILE A C 1
ATOM 1108 O O . ILE A 1 140 ? -6.750 -0.958 -1.099 1.00 98.25 140 ILE A O 1
ATOM 1112 N N . MET A 1 141 ? -4.604 -1.470 -1.532 1.00 98.00 141 MET A N 1
ATOM 1113 C CA . MET A 1 141 ? -4.349 -2.091 -0.230 1.00 98.00 141 MET A CA 1
ATOM 1114 C C . MET A 1 141 ? -4.594 -1.103 0.916 1.00 98.00 141 MET A C 1
ATOM 1116 O O . MET A 1 141 ? -5.319 -1.420 1.860 1.00 98.00 141 MET A O 1
ATOM 1120 N N . GLY A 1 142 ? -4.052 0.114 0.808 1.00 95.69 142 GLY A N 1
ATOM 1121 C CA . GLY A 1 142 ? -4.223 1.169 1.803 1.00 95.69 142 GLY A CA 1
ATOM 1122 C C . GLY A 1 142 ? -5.687 1.540 2.011 1.00 95.69 142 GLY A C 1
ATOM 1123 O O . GLY A 1 142 ? -6.200 1.441 3.126 1.00 95.69 142 GLY A O 1
ATOM 1124 N N . ILE A 1 143 ? -6.387 1.910 0.935 1.00 94.81 143 ILE A N 1
ATOM 1125 C CA . ILE A 1 143 ? -7.804 2.283 1.016 1.00 94.81 143 ILE A CA 1
ATOM 1126 C C . ILE A 1 143 ? -8.661 1.114 1.506 1.00 94.81 143 ILE A C 1
ATOM 1128 O O . ILE A 1 143 ? -9.576 1.334 2.293 1.00 94.81 143 ILE A O 1
ATOM 1132 N N . SER A 1 144 ? -8.345 -0.125 1.129 1.00 95.50 144 SER A N 1
ATOM 1133 C CA . SER A 1 144 ? -9.070 -1.308 1.604 1.00 95.50 144 SER A CA 1
ATOM 1134 C C . SER A 1 144 ? -8.944 -1.491 3.116 1.00 95.50 144 SER A C 1
ATOM 1136 O O . SER A 1 144 ? -9.954 -1.711 3.781 1.00 95.50 144 SER A O 1
ATOM 1138 N N . TYR A 1 145 ? -7.739 -1.329 3.678 1.00 93.06 145 TYR A N 1
ATOM 1139 C CA . TYR A 1 145 ? -7.535 -1.375 5.131 1.00 93.06 145 TYR A CA 1
ATOM 1140 C C . TYR A 1 145 ? -8.272 -0.260 5.881 1.00 93.06 145 TYR A C 1
ATOM 1142 O O . TYR A 1 145 ? -8.625 -0.443 7.042 1.00 93.06 145 TYR A O 1
ATOM 1150 N N . PHE A 1 146 ? -8.529 0.876 5.233 1.00 89.25 146 PHE A N 1
ATOM 1151 C CA . PHE A 1 146 ? -9.287 1.979 5.821 1.00 89.25 146 PHE A CA 1
ATOM 1152 C C . PHE A 1 146 ? -10.806 1.815 5.684 1.00 89.25 146 PHE A C 1
ATOM 1154 O O . PHE A 1 146 ? -11.546 2.044 6.641 1.00 89.25 146 PHE A O 1
ATOM 1161 N N . ALA A 1 147 ? -11.282 1.477 4.488 1.00 88.75 147 ALA A N 1
ATOM 1162 C CA . ALA A 1 147 ? -12.688 1.583 4.119 1.00 88.75 147 ALA A CA 1
ATOM 1163 C C . ALA A 1 147 ? -13.477 0.303 4.416 1.00 88.75 147 ALA A C 1
ATOM 1165 O O . ALA A 1 147 ? -14.595 0.383 4.924 1.00 88.75 147 ALA A O 1
ATOM 1166 N N . LEU A 1 148 ? -12.910 -0.877 4.139 1.00 91.56 148 LEU A N 1
ATOM 1167 C CA . LEU A 1 148 ? -13.643 -2.141 4.266 1.00 91.56 148 LEU A CA 1
ATOM 1168 C C . LEU A 1 148 ? -14.057 -2.467 5.709 1.00 91.56 148 LEU A C 1
ATOM 1170 O O . LEU A 1 148 ? -15.234 -2.778 5.899 1.00 91.56 148 LEU A O 1
ATOM 1174 N N . PRO A 1 149 ? -13.194 -2.327 6.741 1.00 87.25 149 PRO A N 1
ATOM 1175 C CA . PRO A 1 149 ? -13.620 -2.566 8.122 1.00 87.25 149 PRO A CA 1
ATOM 1176 C C . PRO A 1 149 ? -14.801 -1.671 8.527 1.00 87.25 149 PRO A C 1
ATOM 1178 O O . PRO A 1 149 ? -15.731 -2.123 9.190 1.00 87.25 149 PRO A O 1
ATOM 1181 N N . LYS A 1 150 ? -14.824 -0.420 8.048 1.00 83.00 150 LYS A N 1
ATOM 1182 C CA . LYS A 1 150 ? -15.909 0.535 8.319 1.00 83.00 150 LYS A CA 1
ATOM 1183 C C . LYS A 1 150 ? -17.212 0.135 7.640 1.00 83.00 150 LYS A C 1
ATOM 1185 O O . LYS A 1 150 ? -18.257 0.175 8.282 1.00 83.00 150 LYS A O 1
ATOM 1190 N N . PHE A 1 151 ? -17.156 -0.274 6.372 1.00 85.12 151 PHE A N 1
ATOM 1191 C CA . PHE A 1 151 ? -18.340 -0.761 5.659 1.00 85.12 151 PHE A CA 1
ATOM 1192 C C . PHE A 1 151 ? -18.915 -2.028 6.292 1.00 85.12 151 PHE A C 1
ATOM 1194 O O . PHE A 1 151 ? -20.131 -2.181 6.351 1.00 85.12 151 PHE A O 1
ATOM 1201 N N . TRP A 1 152 ? -18.054 -2.903 6.809 1.00 86.50 152 TRP A N 1
ATOM 1202 C CA . TRP A 1 152 ? -18.465 -4.122 7.505 1.00 86.50 152 TRP A CA 1
ATOM 1203 C C . TRP A 1 152 ? -18.757 -3.913 8.990 1.00 86.50 152 TRP A C 1
ATOM 1205 O O . TRP A 1 152 ? -19.067 -4.876 9.682 1.00 86.50 152 TRP A O 1
ATOM 1215 N N . ASN A 1 153 ? -18.681 -2.675 9.490 1.00 80.62 153 ASN A N 1
ATOM 1216 C CA . ASN A 1 153 ? -18.886 -2.357 10.900 1.00 80.62 153 ASN A CA 1
ATOM 1217 C C . ASN A 1 153 ? -18.075 -3.289 11.826 1.00 80.62 153 ASN A C 1
ATOM 1219 O O . ASN A 1 153 ? -18.597 -3.868 12.785 1.00 80.62 153 ASN A O 1
ATOM 1223 N N . THR A 1 154 ? -16.788 -3.449 11.527 1.00 82.31 154 THR A N 1
ATOM 1224 C CA . THR A 1 154 ? -15.843 -4.271 12.286 1.00 82.31 154 THR A CA 1
ATOM 1225 C C . THR A 1 154 ? -14.491 -3.568 12.412 1.00 82.31 154 THR A C 1
ATOM 1227 O O . THR A 1 154 ? -14.224 -2.567 11.747 1.00 82.31 154 THR A O 1
ATOM 1230 N N . MET A 1 155 ? -13.638 -4.078 13.294 1.00 83.75 155 MET A N 1
ATOM 1231 C CA . MET A 1 155 ? -12.264 -3.600 13.449 1.00 83.75 155 MET A CA 1
ATOM 1232 C C . MET A 1 155 ? -11.348 -4.379 12.508 1.00 83.75 155 MET A C 1
ATOM 1234 O O . MET A 1 155 ? -11.590 -5.555 12.237 1.00 83.75 155 MET A O 1
ATOM 1238 N N . LEU A 1 156 ? -10.275 -3.747 12.030 1.00 87.12 156 LEU A N 1
ATOM 1239 C CA . LEU A 1 156 ? -9.277 -4.451 11.227 1.00 87.12 156 LEU A CA 1
ATOM 1240 C C . LEU A 1 156 ? -8.696 -5.624 12.030 1.00 87.12 156 LEU A C 1
ATOM 1242 O O . LEU A 1 156 ? -8.269 -5.452 13.169 1.00 87.12 156 LEU A O 1
ATOM 1246 N N . TYR A 1 157 ? -8.645 -6.812 11.422 1.00 90.06 157 TYR A N 1
ATOM 1247 C CA . TYR A 1 157 ? -8.246 -8.034 12.123 1.00 90.06 157 TYR A CA 1
ATOM 1248 C C . TYR A 1 157 ? -6.848 -7.949 12.755 1.00 90.06 157 TYR A C 1
ATOM 1250 O O . TYR A 1 157 ? -6.639 -8.404 13.878 1.00 90.06 157 TYR A O 1
ATOM 1258 N N . SER A 1 158 ? -5.864 -7.415 12.024 1.00 90.44 158 SER A N 1
ATOM 1259 C CA . SER A 1 158 ? -4.501 -7.295 12.541 1.00 90.44 158 SER A CA 1
ATOM 1260 C C . SER A 1 158 ? -3.682 -6.234 11.817 1.00 90.44 158 SER A C 1
ATOM 1262 O O . SER A 1 158 ? -3.188 -6.428 10.704 1.00 90.44 158 SER A O 1
ATOM 1264 N N . THR A 1 159 ? -3.449 -5.135 12.514 1.00 90.44 159 THR A N 1
ATOM 1265 C CA . THR A 1 159 ? -2.622 -4.014 12.060 1.00 90.44 159 THR A CA 1
ATOM 1266 C C . THR A 1 159 ? -1.141 -4.365 11.921 1.00 90.44 159 THR A C 1
ATOM 1268 O O . THR A 1 159 ? -0.54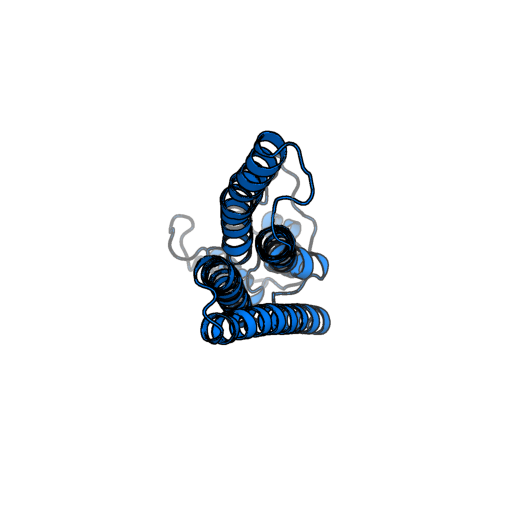0 -3.996 10.910 1.00 90.44 159 THR A O 1
ATOM 1271 N N . PRO A 1 160 ? -0.525 -5.157 12.824 1.00 92.62 160 PRO A N 1
ATOM 1272 C CA . PRO A 1 160 ? 0.836 -5.640 12.605 1.00 92.62 160 PRO A CA 1
ATOM 1273 C C . PRO A 1 160 ? 0.995 -6.450 11.311 1.00 92.62 160 PRO A C 1
ATOM 1275 O O . PRO A 1 160 ? 2.016 -6.324 10.635 1.00 92.62 160 PRO A O 1
ATOM 1278 N N . LEU A 1 161 ? 0.004 -7.268 10.933 1.00 95.31 161 LEU A N 1
ATOM 1279 C CA . LEU A 1 161 ? 0.042 -7.996 9.658 1.00 95.31 161 LEU A CA 1
ATOM 1280 C C . LEU A 1 161 ? -0.135 -7.058 8.458 1.00 95.31 161 LEU A C 1
ATOM 1282 O O . LEU A 1 161 ? 0.537 -7.248 7.444 1.00 95.31 161 LEU A O 1
ATOM 1286 N N . ALA A 1 162 ? -0.957 -6.013 8.587 1.00 95.31 162 ALA A N 1
ATOM 1287 C CA . ALA A 1 162 ? -1.076 -4.980 7.565 1.00 95.31 162 ALA A CA 1
ATOM 1288 C C . ALA A 1 162 ? 0.268 -4.263 7.323 1.00 95.31 162 ALA A C 1
ATOM 1290 O O . ALA A 1 162 ? 0.711 -4.170 6.176 1.00 95.31 162 ALA A O 1
ATOM 1291 N N . TYR A 1 163 ? 0.994 -3.873 8.378 1.00 95.81 163 TYR A N 1
ATOM 1292 C CA . TYR A 1 163 ? 2.356 -3.331 8.248 1.00 95.81 163 TYR A CA 1
ATOM 1293 C C . TYR A 1 163 ? 3.339 -4.330 7.630 1.00 95.81 163 TYR A C 1
ATOM 1295 O O . TYR A 1 163 ? 4.145 -3.957 6.783 1.00 95.81 163 TYR A O 1
ATOM 1303 N N . LYS A 1 164 ? 3.274 -5.615 7.995 1.00 97.56 164 LYS A N 1
ATOM 1304 C CA . LYS A 1 164 ? 4.120 -6.635 7.353 1.00 97.56 164 LYS A CA 1
ATOM 1305 C C . LYS A 1 164 ? 3.850 -6.726 5.851 1.00 97.56 164 LYS A C 1
ATOM 1307 O O . LYS A 1 164 ? 4.808 -6.785 5.088 1.00 97.56 164 LYS A O 1
ATOM 1312 N N . SER A 1 165 ? 2.583 -6.681 5.423 1.00 98.12 165 SER A N 1
ATOM 1313 C CA . SER A 1 165 ? 2.249 -6.658 3.990 1.00 98.12 165 SER A CA 1
ATOM 1314 C C . SER A 1 165 ? 2.858 -5.434 3.299 1.00 98.12 165 SER A C 1
ATOM 1316 O O . SER A 1 165 ? 3.493 -5.574 2.260 1.00 98.12 165 SER A O 1
ATOM 1318 N N . PHE A 1 166 ? 2.811 -4.257 3.934 1.00 98.06 166 PHE A N 1
ATOM 1319 C CA . PHE A 1 166 ? 3.460 -3.052 3.416 1.00 98.06 166 PHE A CA 1
ATOM 1320 C C . PHE A 1 166 ? 4.958 -3.261 3.166 1.00 98.06 166 PHE A C 1
ATOM 1322 O O . PHE A 1 166 ? 5.437 -3.068 2.050 1.00 98.06 166 PHE A O 1
ATOM 1329 N N . PHE A 1 167 ? 5.706 -3.687 4.188 1.00 98.31 167 PHE A N 1
ATOM 1330 C CA . PHE A 1 167 ? 7.158 -3.834 4.070 1.00 98.31 167 PHE A CA 1
ATOM 1331 C C . PHE A 1 167 ? 7.560 -4.932 3.082 1.00 98.31 167 PHE A C 1
ATOM 1333 O O . PHE A 1 167 ? 8.539 -4.754 2.358 1.00 98.31 167 PHE A O 1
ATOM 1340 N N . LEU A 1 168 ? 6.794 -6.026 3.002 1.00 98.62 168 LEU A N 1
ATOM 1341 C CA . LEU A 1 168 ? 6.986 -7.056 1.978 1.00 98.62 168 LEU A CA 1
ATOM 1342 C C . LEU A 1 168 ? 6.800 -6.478 0.569 1.00 98.62 168 LEU A C 1
ATOM 1344 O O . LEU A 1 168 ? 7.645 -6.708 -0.293 1.00 98.62 168 LEU A O 1
ATOM 1348 N N . MET A 1 169 ? 5.745 -5.686 0.348 1.00 98.69 169 MET A N 1
ATOM 1349 C CA . MET A 1 169 ? 5.496 -5.045 -0.944 1.00 98.69 169 MET A CA 1
ATOM 1350 C C . MET A 1 169 ? 6.628 -4.088 -1.327 1.00 98.69 169 MET A C 1
ATOM 1352 O O . MET A 1 169 ? 7.164 -4.181 -2.426 1.00 98.69 169 MET A O 1
ATOM 1356 N N . ILE A 1 170 ? 7.037 -3.202 -0.414 1.00 98.44 170 ILE A N 1
ATOM 1357 C CA . ILE A 1 170 ? 8.095 -2.216 -0.679 1.00 98.44 170 ILE A CA 1
ATOM 1358 C C . ILE A 1 170 ? 9.443 -2.881 -0.939 1.00 98.44 170 ILE A C 1
ATOM 1360 O O . ILE A 1 170 ? 10.114 -2.526 -1.907 1.00 98.44 170 ILE A O 1
ATOM 1364 N N . ALA A 1 171 ? 9.831 -3.863 -0.123 1.00 98.56 171 ALA A N 1
ATOM 1365 C CA . ALA A 1 171 ? 11.051 -4.626 -0.361 1.00 98.56 171 ALA A CA 1
ATOM 1366 C C . ALA A 1 171 ? 10.985 -5.357 -1.710 1.00 98.56 171 ALA A C 1
ATOM 1368 O O . ALA A 1 171 ? 11.955 -5.350 -2.466 1.00 98.56 171 ALA A O 1
ATOM 1369 N N . GLY A 1 172 ? 9.824 -5.927 -2.039 1.00 98.62 172 GLY A N 1
ATOM 1370 C CA . GLY A 1 172 ? 9.577 -6.592 -3.309 1.00 98.62 172 GLY A CA 1
ATOM 1371 C C . GLY A 1 172 ? 9.729 -5.668 -4.517 1.00 98.62 172 GLY A C 1
ATOM 1372 O O . GLY A 1 172 ? 10.467 -5.988 -5.444 1.00 98.62 172 GLY A O 1
ATOM 1373 N N . ILE A 1 173 ? 9.081 -4.502 -4.501 1.00 98.44 173 ILE A N 1
ATOM 1374 C CA . ILE A 1 173 ? 9.188 -3.478 -5.555 1.00 98.44 173 ILE A CA 1
ATOM 1375 C C . ILE A 1 173 ? 10.628 -2.982 -5.681 1.00 98.44 173 ILE A C 1
ATOM 1377 O O . ILE A 1 173 ? 11.149 -2.889 -6.789 1.00 98.44 173 ILE A O 1
ATOM 1381 N N . PHE A 1 174 ? 11.289 -2.688 -4.559 1.00 98.38 174 PHE A N 1
ATOM 1382 C CA . PHE A 1 174 ? 12.669 -2.209 -4.562 1.00 98.38 174 PHE A CA 1
ATOM 1383 C C . PHE A 1 174 ? 13.612 -3.223 -5.217 1.00 98.38 174 PHE A C 1
ATOM 1385 O O . PHE A 1 174 ? 14.362 -2.869 -6.127 1.00 98.38 174 PHE A O 1
ATOM 1392 N N . LEU A 1 175 ? 13.543 -4.489 -4.795 1.00 98.31 175 LEU A N 1
ATOM 1393 C CA . LEU A 1 175 ? 14.366 -5.555 -5.358 1.00 98.31 175 LEU A CA 1
ATOM 1394 C C . LEU A 1 175 ? 14.070 -5.768 -6.845 1.00 98.31 175 LEU A C 1
ATOM 1396 O O . LEU A 1 175 ? 15.003 -5.802 -7.645 1.00 98.31 175 LEU A O 1
ATOM 1400 N N . SER A 1 176 ? 12.793 -5.860 -7.225 1.00 97.44 176 SER A N 1
ATOM 1401 C CA . SER A 1 176 ? 12.386 -5.997 -8.624 1.00 97.44 176 SER A CA 1
ATOM 1402 C C . SER A 1 176 ? 12.932 -4.847 -9.466 1.00 97.44 176 SER A C 1
ATOM 1404 O O . SER A 1 176 ? 13.641 -5.090 -10.439 1.00 97.44 176 SER A O 1
ATOM 1406 N N . PHE A 1 177 ? 12.689 -3.599 -9.066 1.00 97.88 177 PHE A N 1
ATOM 1407 C CA . PHE A 1 177 ? 13.104 -2.427 -9.829 1.00 97.88 177 PHE A CA 1
ATOM 1408 C C . PHE A 1 177 ? 14.623 -2.345 -9.996 1.00 97.88 177 PHE A C 1
ATOM 1410 O O . PHE A 1 177 ? 15.131 -2.233 -11.115 1.00 97.88 177 PHE A O 1
ATOM 1417 N N . VAL A 1 178 ? 15.362 -2.439 -8.888 1.00 97.75 178 VAL A N 1
ATOM 1418 C CA . VAL A 1 178 ? 16.820 -2.286 -8.879 1.00 97.75 178 VAL A CA 1
ATOM 1419 C C . VAL A 1 178 ? 17.484 -3.415 -9.657 1.00 97.75 178 VAL A C 1
ATOM 1421 O O . VAL A 1 178 ? 18.310 -3.160 -10.534 1.00 97.75 178 VAL A O 1
ATOM 1424 N N . PHE A 1 179 ? 17.111 -4.666 -9.388 1.00 97.75 179 PHE A N 1
ATOM 1425 C CA . PHE A 1 179 ? 17.829 -5.807 -9.940 1.00 97.75 179 PHE A CA 1
ATOM 1426 C C . PHE A 1 179 ? 17.399 -6.192 -11.358 1.00 97.75 179 PHE A C 1
ATOM 1428 O O . PHE A 1 179 ? 18.252 -6.657 -12.117 1.00 97.75 179 PHE A O 1
ATOM 1435 N N . LYS A 1 180 ? 16.151 -5.930 -11.781 1.00 95.88 180 LYS A N 1
ATOM 1436 C CA . LYS A 1 180 ? 15.778 -6.025 -13.206 1.00 95.88 180 LYS A CA 1
ATOM 1437 C C . LYS A 1 180 ? 16.549 -4.989 -14.031 1.00 95.88 180 LYS A C 1
ATOM 1439 O O . LYS A 1 180 ? 17.147 -5.338 -15.050 1.00 95.88 180 LYS A O 1
ATOM 1444 N N . THR A 1 181 ? 16.633 -3.751 -13.538 1.00 95.81 181 THR A N 1
ATOM 1445 C CA . THR A 1 181 ? 17.388 -2.667 -14.188 1.00 95.81 181 THR A CA 1
ATOM 1446 C C . THR A 1 181 ? 18.888 -2.974 -14.250 1.00 95.81 181 THR A C 1
ATOM 1448 O O . THR A 1 181 ? 19.494 -2.889 -15.318 1.00 95.81 181 THR A O 1
ATOM 1451 N N . LEU A 1 182 ? 19.496 -3.397 -13.136 1.00 96.06 182 LEU A N 1
ATOM 1452 C CA . LEU A 1 182 ? 20.906 -3.802 -13.096 1.00 96.06 182 LEU A CA 1
ATOM 1453 C C . LEU A 1 182 ? 21.183 -4.991 -14.016 1.00 96.06 182 LEU A C 1
ATOM 1455 O O . LEU A 1 182 ? 22.179 -4.975 -14.737 1.00 96.06 182 LEU A O 1
ATOM 1459 N N . SER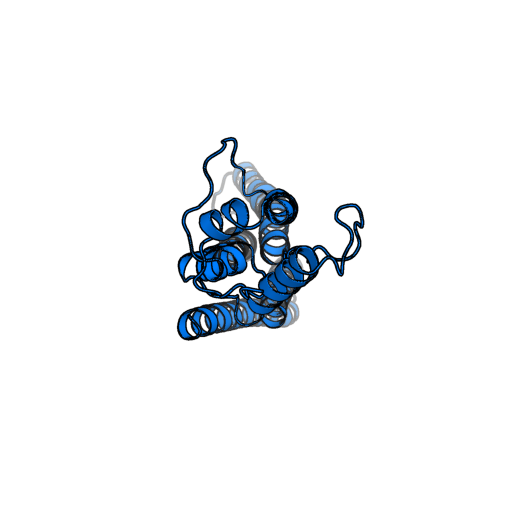 A 1 183 ? 20.317 -6.010 -14.020 1.00 94.31 183 SER A N 1
ATOM 1460 C CA . SER A 1 183 ? 20.476 -7.177 -14.894 1.00 94.31 183 SER A CA 1
ATOM 1461 C C . SER A 1 183 ? 20.464 -6.778 -16.369 1.00 94.31 183 SER A C 1
ATOM 1463 O O . SER A 1 183 ? 21.269 -7.302 -17.136 1.00 94.31 183 SER A O 1
ATOM 1465 N N . TYR A 1 184 ? 19.625 -5.808 -16.752 1.00 94.31 184 TYR A N 1
ATOM 1466 C CA . TYR A 1 184 ? 19.608 -5.271 -18.111 1.00 94.31 184 TYR A CA 1
ATOM 1467 C C . TYR A 1 184 ? 20.926 -4.577 -18.490 1.00 94.31 184 TYR A C 1
ATOM 1469 O O . TYR A 1 184 ? 21.504 -4.911 -19.520 1.00 94.31 184 TYR A O 1
ATOM 1477 N N . TYR A 1 185 ? 21.428 -3.648 -17.669 1.00 94.19 185 TYR A N 1
ATOM 1478 C CA . TYR A 1 185 ? 22.624 -2.866 -18.024 1.00 94.19 185 TYR A CA 1
ATOM 1479 C C . TYR A 1 185 ? 23.943 -3.633 -17.887 1.00 94.19 185 TYR A C 1
ATOM 1481 O O . TYR A 1 185 ? 24.873 -3.393 -18.650 1.00 94.19 185 TYR A O 1
ATOM 1489 N N . SER A 1 186 ? 24.046 -4.538 -16.914 1.00 93.19 186 SER A N 1
ATOM 1490 C CA . SER A 1 186 ? 25.281 -5.296 -16.660 1.00 93.19 186 SER A CA 1
ATOM 1491 C C . SER A 1 186 ? 25.362 -6.616 -17.427 1.00 93.19 186 SER A C 1
ATOM 1493 O O . SER A 1 186 ? 26.442 -7.189 -17.539 1.00 93.19 186 SER A O 1
ATOM 1495 N N . GLY A 1 187 ? 24.225 -7.159 -17.876 1.00 89.31 187 GLY A N 1
ATOM 1496 C CA . GLY A 1 187 ? 24.134 -8.519 -18.411 1.00 89.31 187 GLY A CA 1
ATOM 1497 C C . GLY A 1 187 ? 24.396 -9.628 -17.380 1.00 89.31 187 GLY A C 1
ATOM 1498 O O . GLY A 1 187 ? 24.344 -10.808 -17.729 1.00 89.31 187 GLY A O 1
ATOM 1499 N N . PHE A 1 188 ? 24.655 -9.297 -16.107 1.00 90.06 188 PHE A N 1
ATOM 1500 C CA . PHE A 1 188 ? 24.979 -10.285 -15.077 1.00 90.06 188 PHE A CA 1
ATOM 1501 C C . PHE A 1 188 ? 23.748 -11.114 -14.701 1.00 90.06 188 PHE A C 1
ATOM 1503 O O . PHE A 1 188 ? 22.750 -10.605 -14.180 1.00 90.06 188 PHE A O 1
ATOM 1510 N N . PHE A 1 189 ? 23.841 -12.427 -14.922 1.00 88.00 189 PHE A N 1
ATOM 1511 C CA . PHE A 1 189 ? 22.753 -13.369 -14.657 1.00 88.00 189 PHE A CA 1
ATOM 1512 C C . PHE A 1 189 ? 22.355 -13.416 -13.176 1.00 88.00 189 PHE A C 1
ATOM 1514 O O . PHE A 1 189 ? 21.171 -13.508 -12.861 1.00 88.00 189 PHE A O 1
ATOM 1521 N N . PHE A 1 190 ? 23.321 -13.294 -12.261 1.00 92.25 190 PHE A N 1
ATOM 1522 C CA . PHE A 1 190 ? 23.070 -13.396 -10.821 1.00 92.25 190 PHE A CA 1
ATOM 1523 C C . PHE A 1 190 ? 22.146 -12.302 -10.273 1.00 92.25 190 PHE A C 1
ATOM 1525 O O . PHE A 1 190 ? 21.488 -12.539 -9.265 1.00 92.25 190 PHE A O 1
ATOM 1532 N N . PHE A 1 191 ? 21.997 -11.159 -10.954 1.00 93.12 191 PHE A N 1
ATOM 1533 C CA . PHE A 1 191 ? 21.011 -10.142 -10.571 1.00 93.12 191 PHE A CA 1
ATOM 1534 C C . PHE A 1 191 ? 19.559 -10.581 -10.807 1.00 93.12 191 PHE A C 1
ATOM 1536 O O . PHE A 1 191 ? 18.648 -10.032 -10.197 1.00 93.12 191 PHE A O 1
ATOM 1543 N N . LYS A 1 192 ? 19.306 -11.628 -11.598 1.00 92.94 192 LYS A N 1
ATOM 1544 C CA . LYS A 1 192 ? 17.949 -12.173 -11.755 1.00 92.94 192 LYS A CA 1
ATOM 1545 C C . LYS A 1 192 ? 17.433 -12.858 -10.486 1.00 92.94 192 LYS A C 1
ATOM 1547 O O . LYS A 1 192 ? 16.227 -12.900 -10.274 1.00 92.94 192 LYS A O 1
ATOM 1552 N N . ILE A 1 193 ? 18.326 -13.362 -9.629 1.00 96.00 193 ILE A N 1
ATOM 1553 C CA . ILE A 1 193 ? 17.964 -14.039 -8.373 1.00 96.00 193 ILE A CA 1
ATOM 1554 C C . ILE A 1 193 ? 17.277 -13.075 -7.387 1.00 96.00 193 ILE A C 1
ATOM 1556 O O . ILE A 1 193 ? 16.146 -13.355 -6.989 1.00 96.00 193 ILE A O 1
ATOM 1560 N N . PRO A 1 194 ? 17.879 -11.931 -7.005 1.00 96.88 194 PRO A N 1
ATOM 1561 C CA . PRO A 1 194 ? 17.209 -10.971 -6.133 1.00 96.88 194 PRO A CA 1
ATOM 1562 C C . PRO A 1 194 ? 15.980 -10.332 -6.793 1.00 96.88 194 PRO A C 1
ATOM 1564 O O . PRO A 1 194 ? 15.017 -10.048 -6.088 1.00 96.88 194 PRO A O 1
ATOM 1567 N N . ALA A 1 195 ? 15.954 -10.176 -8.123 1.00 96.19 195 ALA A N 1
ATOM 1568 C CA . ALA A 1 195 ? 14.748 -9.742 -8.832 1.00 96.19 195 ALA A CA 1
ATOM 1569 C C . ALA A 1 195 ? 13.587 -10.742 -8.662 1.00 96.19 195 ALA A C 1
ATOM 1571 O O . ALA A 1 195 ? 12.471 -10.342 -8.342 1.00 96.19 195 ALA A O 1
ATOM 1572 N N . LEU A 1 196 ? 13.852 -12.047 -8.806 1.00 96.44 196 LEU A N 1
ATOM 1573 C CA . LEU A 1 196 ? 12.857 -13.098 -8.568 1.00 96.44 196 LEU A CA 1
ATOM 1574 C C . LEU A 1 196 ? 12.382 -13.105 -7.112 1.00 96.44 196 LEU A C 1
ATOM 1576 O O . LEU A 1 196 ? 11.187 -13.235 -6.852 1.00 96.44 196 LEU A O 1
ATOM 1580 N N . PHE A 1 197 ? 13.306 -12.936 -6.164 1.00 98.12 197 PHE A N 1
ATOM 1581 C CA . PHE A 1 197 ? 12.948 -12.801 -4.755 1.00 98.12 197 PHE A CA 1
ATOM 1582 C C . PHE A 1 197 ? 12.037 -11.588 -4.525 1.00 98.12 197 PHE A C 1
ATOM 1584 O O . PHE A 1 197 ? 11.055 -11.698 -3.796 1.00 98.12 197 PHE A O 1
ATOM 1591 N N . GLY A 1 198 ? 12.290 -10.474 -5.221 1.00 98.31 198 GLY A N 1
ATOM 1592 C CA . GLY A 1 198 ? 11.412 -9.306 -5.245 1.00 98.31 198 GLY A CA 1
ATOM 1593 C C . GLY A 1 198 ? 9.971 -9.658 -5.617 1.00 98.31 198 GLY A C 1
ATOM 1594 O O . GLY A 1 198 ? 9.054 -9.383 -4.843 1.00 98.31 198 GLY A O 1
ATOM 1595 N N . CYS A 1 199 ? 9.771 -10.367 -6.731 1.00 97.50 199 CYS A N 1
ATOM 1596 C CA . CYS A 1 199 ? 8.448 -10.836 -7.158 1.00 97.50 199 CYS A CA 1
ATOM 1597 C C . CYS A 1 199 ? 7.769 -11.741 -6.111 1.00 97.50 199 CYS A C 1
ATOM 1599 O O . CYS A 1 199 ? 6.568 -11.621 -5.868 1.00 97.50 199 CYS A O 1
ATOM 1601 N N . ILE A 1 200 ? 8.528 -12.629 -5.457 1.00 98.50 200 ILE A N 1
ATOM 1602 C CA . ILE A 1 200 ? 8.003 -13.507 -4.397 1.00 98.50 200 ILE A CA 1
ATOM 1603 C C . ILE A 1 200 ? 7.519 -12.683 -3.197 1.00 98.50 200 ILE A C 1
ATOM 1605 O O . ILE A 1 200 ? 6.448 -12.964 -2.661 1.00 98.50 200 ILE A O 1
ATOM 1609 N N . LEU A 1 201 ? 8.261 -11.647 -2.790 1.00 98.75 201 LEU A N 1
ATOM 1610 C CA . LEU A 1 201 ? 7.845 -10.763 -1.697 1.00 98.75 201 LEU A CA 1
ATOM 1611 C C . LEU A 1 201 ? 6.576 -9.973 -2.041 1.00 98.75 201 LEU A C 1
ATOM 1613 O O . LEU A 1 201 ? 5.692 -9.851 -1.191 1.00 98.75 201 LEU A O 1
ATOM 1617 N N . GLN A 1 202 ? 6.448 -9.487 -3.280 1.00 98.56 202 GLN A N 1
ATOM 1618 C CA . GLN A 1 202 ? 5.229 -8.816 -3.749 1.00 98.56 202 GLN A CA 1
ATOM 1619 C C . GLN A 1 202 ? 4.019 -9.764 -3.683 1.00 98.56 202 GLN A C 1
ATOM 1621 O O . GLN A 1 202 ? 2.979 -9.409 -3.124 1.00 98.56 202 GLN A O 1
ATOM 1626 N N . ALA A 1 203 ? 4.167 -11.003 -4.165 1.00 98.50 203 ALA A N 1
ATOM 1627 C CA . ALA A 1 203 ? 3.116 -12.017 -4.090 1.00 98.50 203 ALA A CA 1
ATOM 1628 C C . ALA A 1 203 ? 2.755 -12.370 -2.636 1.00 98.50 203 ALA A C 1
ATOM 1630 O O . ALA A 1 203 ? 1.576 -12.406 -2.278 1.00 98.50 203 ALA A O 1
ATOM 1631 N N . ALA A 1 204 ? 3.755 -12.563 -1.771 1.00 98.69 204 ALA A N 1
ATOM 1632 C CA . ALA A 1 204 ? 3.550 -12.832 -0.349 1.00 98.69 204 ALA A CA 1
ATOM 1633 C C . ALA A 1 204 ? 2.816 -11.680 0.357 1.00 98.69 204 ALA A C 1
ATOM 1635 O O . ALA A 1 204 ? 1.938 -11.927 1.185 1.00 98.69 204 ALA A O 1
ATOM 1636 N N . SER A 1 205 ? 3.123 -10.429 0.001 1.00 98.69 205 SER A N 1
ATOM 1637 C CA . SER A 1 205 ? 2.386 -9.258 0.481 1.00 98.69 205 SER A CA 1
ATOM 1638 C C . SER A 1 205 ? 0.906 -9.320 0.104 1.00 98.69 205 SER A C 1
ATOM 1640 O O . SER A 1 205 ? 0.050 -9.114 0.964 1.00 98.69 205 SER A O 1
ATOM 1642 N N . ILE A 1 206 ? 0.594 -9.624 -1.160 1.00 98.56 206 ILE A N 1
ATOM 1643 C CA . ILE A 1 206 ? -0.792 -9.704 -1.646 1.00 98.56 206 ILE A CA 1
ATOM 1644 C C . ILE A 1 206 ? -1.552 -10.812 -0.914 1.00 98.56 206 ILE A C 1
ATOM 1646 O O . ILE A 1 206 ? -2.667 -10.585 -0.449 1.00 98.56 206 ILE A O 1
ATOM 1650 N N . VAL A 1 207 ? -0.939 -11.986 -0.744 1.00 98.69 207 VAL A N 1
ATOM 1651 C CA . VAL A 1 207 ? -1.536 -13.095 0.018 1.00 98.69 207 VAL A CA 1
ATOM 1652 C C . VAL A 1 207 ? -1.810 -12.678 1.463 1.00 98.69 207 VAL A C 1
ATOM 1654 O O . VAL A 1 207 ? -2.895 -12.939 1.983 1.00 98.69 207 VAL A O 1
ATOM 1657 N N . LEU A 1 208 ? -0.863 -11.990 2.106 1.00 98.50 208 LEU A N 1
ATOM 1658 C CA . LEU A 1 208 ? -1.037 -11.509 3.474 1.00 98.50 208 LEU A CA 1
ATOM 1659 C C . LEU A 1 208 ? -2.143 -10.448 3.575 1.00 98.50 208 LEU A C 1
ATOM 1661 O O . LEU A 1 208 ? -2.934 -10.483 4.515 1.00 98.50 208 LEU A O 1
ATOM 1665 N N . PHE A 1 209 ? -2.236 -9.546 2.597 1.00 98.31 209 PHE A N 1
ATOM 1666 C CA . PHE A 1 209 ? -3.314 -8.563 2.496 1.00 98.31 209 PHE A CA 1
ATOM 1667 C C . PHE A 1 209 ? -4.685 -9.225 2.377 1.00 98.31 209 PHE A C 1
ATOM 1669 O O . PHE A 1 209 ? -5.577 -8.930 3.174 1.00 98.31 209 PHE A O 1
ATOM 1676 N N . ILE A 1 210 ? -4.835 -10.169 1.443 1.00 98.44 210 ILE A N 1
ATOM 1677 C CA . ILE A 1 210 ? -6.077 -10.928 1.263 1.00 98.44 210 ILE A CA 1
ATOM 1678 C C . ILE A 1 210 ? -6.436 -11.646 2.563 1.00 98.44 210 ILE A C 1
ATOM 1680 O O . ILE A 1 210 ? -7.570 -11.549 3.022 1.00 98.44 210 ILE A O 1
ATOM 1684 N N . TYR A 1 211 ? -5.465 -12.302 3.204 1.00 98.38 211 TYR A N 1
ATOM 1685 C CA . TYR A 1 211 ? -5.679 -12.972 4.482 1.00 98.38 211 TYR A CA 1
ATOM 1686 C C . TYR A 1 211 ? -6.220 -12.015 5.556 1.00 98.38 211 TYR A C 1
ATOM 1688 O O . TYR A 1 211 ? -7.224 -12.327 6.196 1.00 98.38 211 TYR A O 1
ATOM 1696 N N . VAL A 1 212 ? -5.606 -10.840 5.738 1.00 96.56 212 VAL A N 1
ATOM 1697 C CA . VAL A 1 212 ? -6.060 -9.849 6.729 1.00 96.56 212 VAL A CA 1
ATOM 1698 C C . VAL A 1 212 ? -7.477 -9.367 6.418 1.00 96.56 212 VAL A C 1
ATOM 1700 O O . VAL A 1 212 ? -8.308 -9.314 7.327 1.00 96.56 212 VAL A O 1
ATOM 1703 N N . ILE A 1 213 ? -7.784 -9.056 5.158 1.00 96.50 213 ILE A N 1
ATOM 1704 C CA . ILE A 1 213 ? -9.114 -8.586 4.750 1.00 96.50 213 ILE A CA 1
ATOM 1705 C C . ILE A 1 213 ? -10.174 -9.681 4.920 1.00 96.50 213 ILE A C 1
ATOM 1707 O O . ILE A 1 213 ? -11.215 -9.421 5.520 1.00 96.50 213 ILE A O 1
ATOM 1711 N N . CYS A 1 214 ? -9.906 -10.916 4.491 1.00 97.56 214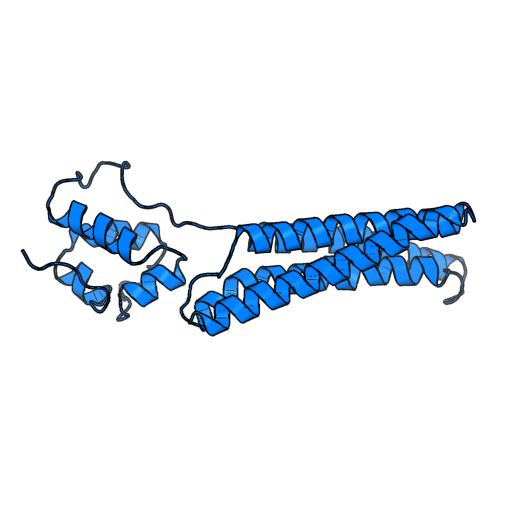 CYS A N 1
ATOM 1712 C CA . CYS A 1 214 ? -10.823 -12.039 4.686 1.00 97.56 214 CYS A CA 1
ATOM 1713 C C . CYS A 1 214 ? -11.081 -12.298 6.171 1.00 97.56 214 CYS A C 1
ATOM 1715 O O . CYS A 1 214 ? -12.228 -12.437 6.583 1.00 97.56 214 CYS A O 1
ATOM 1717 N N . ARG A 1 215 ? -10.033 -12.317 7.005 1.00 96.69 215 ARG A N 1
ATOM 1718 C CA . ARG A 1 215 ? -10.195 -12.482 8.457 1.00 96.69 215 ARG A CA 1
ATOM 1719 C C . ARG A 1 215 ? -10.975 -11.334 9.086 1.00 96.69 215 ARG A C 1
ATOM 1721 O O . ARG A 1 215 ? -11.737 -11.584 10.014 1.00 96.69 215 ARG A O 1
ATOM 1728 N N . THR A 1 216 ? -10.814 -10.117 8.573 1.00 92.31 216 THR A N 1
ATOM 1729 C CA . THR A 1 216 ? -11.591 -8.949 9.006 1.00 92.31 216 THR A CA 1
ATOM 1730 C C . THR A 1 216 ? -13.071 -9.143 8.686 1.00 92.31 216 THR A C 1
ATOM 1732 O O . THR A 1 216 ? -13.899 -9.007 9.577 1.00 92.31 216 THR A O 1
ATOM 1735 N N . PHE A 1 217 ? -13.396 -9.552 7.457 1.00 94.12 217 PHE A N 1
ATOM 1736 C CA . PHE A 1 217 ? -14.769 -9.841 7.039 1.00 94.12 217 PHE A CA 1
ATOM 1737 C C . PHE A 1 217 ? -15.424 -10.946 7.876 1.00 94.12 217 PHE A C 1
ATOM 1739 O O . PHE A 1 217 ? -16.527 -10.762 8.369 1.00 94.12 217 PHE A O 1
ATOM 1746 N N . PHE A 1 218 ? -14.735 -12.068 8.105 1.00 93.62 218 PHE A N 1
ATOM 1747 C CA . PHE A 1 218 ? -15.268 -13.170 8.920 1.00 93.62 218 PHE A CA 1
ATOM 1748 C C . PHE A 1 218 ? -15.337 -12.867 10.426 1.00 93.62 218 PHE A C 1
ATOM 1750 O O . PHE A 1 218 ? -15.849 -13.690 11.180 1.00 93.62 218 PHE A O 1
ATOM 1757 N N . SER A 1 219 ? -14.791 -11.731 10.873 1.00 83.31 219 SER A N 1
ATOM 1758 C CA . SER A 1 219 ? -14.897 -11.262 12.262 1.00 83.31 219 SER A CA 1
ATOM 1759 C C . SER A 1 219 ? -15.986 -10.195 12.447 1.00 83.31 219 SER A C 1
ATOM 1761 O O . SER A 1 219 ? -16.135 -9.691 13.561 1.00 83.31 219 SER A O 1
ATOM 1763 N N . ALA A 1 220 ? -16.672 -9.788 11.372 1.00 75.38 220 ALA A N 1
ATOM 1764 C CA . ALA A 1 220 ? -17.820 -8.879 11.405 1.00 75.38 220 ALA A CA 1
ATOM 1765 C C . ALA A 1 220 ? -19.094 -9.621 11.830 1.00 75.38 220 ALA A C 1
ATOM 1767 O O . ALA A 1 220 ? -19.853 -9.028 12.630 1.00 75.38 220 ALA A O 1
#

Secondary structure (DSSP, 8-state):
-PPP-TTSBHHHHHHH-GGGHHHHHHTT--SSSS----SBHHHHHHHTT--HHHHHHHHHHHHTTSS-TT-TT--------THHHHHHHHHHHHIIIIIIIHHHHHHHHHHHTT-TTSS-HHHHHHHHHIIIIIIIIHHHHHHHHHHHHHHTTS--S-HHHHHHHHHHHHHHHHHHHHHHHHHHHH--GGGHHHHHHHHHHHHHHHHHHHHHHHHHHTT-

Foldseek 3Di:
DDADDQQDFQVNLCVVPVLCVVLVVLLVQCPPDPDGDRGGLLLVCQLLQHDSVLSSVLSVCVVVVVDPSPDPPRNPDRPPLVLLVVLQVQLVVLCVPLAPVLVVVVVVVCVVVVHPPPDDPLSVVLNVLSNVLRHVVSNCLSVLQNPVLSVLSFHQQDSVLSVQLVVLSVLLNVLLNVLSVVCVVVVDPVSVVSNVVSVVSSVVSVVSSVVRSVVSNVRD

Sequence (220 aa):
MERIRQENTVKEIIENFPVTRRIFETYGIMCGGNILPDKPLSFFAKMHNISPVKLIDDLQKLIDGVVDSNSDVAITKPQTEHVYEMFVKTAILIVLSTGCLYGASLLAYMAYRNSMTSVSWILLETHGDTQVYGWVGLFIMGISYFALPKFWNTMLYSTPLAYKSFFLMIAGIFLSFVFKTLSYYSGFFFFKIPALFGCILQAASIVLFIYVICRTFFSA